Protein AF-0000000079363556 (afdb_homodimer)

pLDDT: mean 86.24, std 18.08, range [19.36, 98.56]

Solvent-accessible surface area (backbone atoms only — not comparable to full-atom values): 17383 Å² total; per-residue (Å²): 112,91,58,45,39,82,74,45,77,44,76,55,95,69,82,69,97,61,91,86,65,63,92,80,56,50,70,47,77,39,45,71,83,55,54,63,66,60,53,46,55,52,52,51,59,50,56,68,35,85,87,42,49,52,42,34,39,34,15,42,44,80,6,30,40,55,38,52,49,52,50,50,54,49,42,70,76,43,52,65,37,21,36,35,39,35,32,36,66,42,51,32,35,35,34,26,34,40,70,57,62,85,73,72,57,70,71,42,77,46,79,42,74,36,42,28,35,39,36,40,36,22,64,54,88,67,63,77,80,43,54,17,33,32,60,51,78,55,76,43,60,26,48,71,65,86,76,84,80,84,75,76,88,119,112,92,60,44,39,84,73,45,78,44,77,55,94,67,83,70,97,62,91,86,66,64,92,79,56,49,70,46,76,40,45,70,85,56,54,63,68,61,53,47,55,53,52,51,60,48,57,68,37,85,86,43,50,50,41,34,40,33,16,41,42,80,6,32,38,55,38,51,49,52,50,51,54,48,40,70,74,43,50,64,35,21,35,35,38,34,30,36,66,40,51,32,35,36,34,26,33,41,69,57,62,84,71,69,57,68,70,42,78,46,80,42,75,36,43,27,35,38,37,40,35,21,64,53,88,68,65,78,82,42,50,18,28,27,60,49,79,55,78,41,58,28,47,65,66,80,82,85,78,84,72,76,86,120

Secondary structure (DSSP, 8-state):
-TTEEEEEEEEPP---S-SS--TT-EEEEE-TT--HHHHHHHHHHHHTSTT--EEEEEEETTHHHHHHHHHHHHHHHSTT-EEEEEEEEEEEEEEEEESSGGG-PPPEEEEEEEEEEEEEEESS---TTSTTEE-TT--SSS------------/-TTEEEEEEEEPP---S-SS--TT-EEEEE-TT--HHHHHHHHHHHHTSTT--EEEEEEETTHHHHHHHHHHHHHHHSTT-EEEEEEEEEEEEEEEEESSGGG-PPPEEEEEEEEEEEEEEESS---TTSTTEE-TT--SSS------------

Foldseek 3Di:
DVFKDWDDKAFDDDDDPDDDDDPPAAEQEFDPPDDLVVSLVVVLVQCVDPVHFKHKYKYWDPRAVVSLVSVLVSCVVPQQKKKAKDKDWTKMWIWMDGPDNVVVDDIDIDIDITIMMMMMIGNDDDDPPHQQIDGGPDSPSHDPPDDDDPDDPD/DVFKDWDDKAFDDDDDPDDDDDPPAAEQEFDPPDDLVVSLVVVLVQCVDPVHFKHKYKYWDVRAVVSLVSVLVSCVVPQQKKKAKDKDWTKMWIWMDGPDNVVPDDIDIDIDITIMMMMMIGNDDDDPPHQQIDGGRDSPSRDPDPDDDPDDPD

Radius of gyration: 21.64 Å; Cα contacts (8 Å, |Δi|>4): 582; chains: 2; bounding box: 72×58×55 Å

Sequence (308 aa):
MENYKKTKIVEKPCPLPFTDLPPDIIEMKVKDGSKIRNLMGYAIGKMELDSVRQILFTGSGKAVSKTITCVEIMKRRLKELHQITKVLFKQIEEIWEPIVPEAGLDALTVKRNIPAICILLSKDALDPQEPGYQAPGSFDLLGEGRSSSCSKRTMENYKKTKIVEKPCPLPFTDLPPDIIEMKVKDGSKIRNLMGYAIGKMELDSVRQILFTGSGKAVSKTITCVEIMKRRLKELHQITKVLFKQIEEIWEPIVPEAGLDALTVKRNIPAICILLSKDALDPQEPGYQAPGSFDLLGEGRSSSCSKRT

InterPro domains:
  IPR002775 DNA/RNA-binding protein Alba-like [PF01918] (27-87)
  IPR036882 Alba-like domain superfamily [G3DSA:3.30.110.20] (26-126)
  IPR036882 Alba-like domain superfamily [SSF82704] (27-124)
  IPR051958 Alba-like nucleic acid-binding [PTHR13516] (1-136)

Organism: Anser cygnoides (NCBI:txid8845)

Nearest PDB structures (foldseek):
  6cwx-assembly1_B  TM=8.948E-01  e=1.617E-14  Homo sapiens
  6lt7-assembly1_B  TM=8.537E-01  e=2.320E-13  Homo sapiens
  6lt7-assembly1_E  TM=8.700E-01  e=7.525E-13  Homo sapiens
  6ahu-assembly1_F  TM=7.970E-01  e=2.733E-11  Homo sapiens
  6lt7-assembly1_D  TM=7.213E-01  e=3.793E-07  Homo sapiens

Structure (mmCIF, N/CA/C/O backbone):
data_AF-0000000079363556-model_v1
#
loop_
_entity.id
_entity.type
_entity.pdbx_description
1 polymer 'Ribonuclease P/MRP subunit p25 like'
#
loop_
_atom_site.group_PDB
_atom_site.id
_atom_site.type_symbol
_atom_site.label_atom_id
_atom_site.label_alt_id
_atom_site.label_comp_id
_atom_site.label_asym_id
_atom_site.label_entity_id
_atom_site.label_seq_id
_atom_site.pdbx_PDB_ins_code
_atom_site.Cartn_x
_atom_site.Cartn_y
_atom_site.Cartn_z
_atom_site.occupancy
_atom_site.B_iso_or_equiv
_atom_site.auth_seq_id
_atom_site.auth_comp_id
_atom_site.auth_asym_id
_atom_site.auth_atom_id
_atom_site.pdbx_PDB_model_num
ATOM 1 N N . MET A 1 1 ? -13.172 -9.695 -24.891 1 62.22 1 MET A N 1
ATOM 2 C CA . MET A 1 1 ? -13.141 -8.289 -24.5 1 62.22 1 MET A CA 1
ATOM 3 C C . MET A 1 1 ? -13.078 -7.387 -25.734 1 62.22 1 MET A C 1
ATOM 5 O O . MET A 1 1 ? -13.398 -6.199 -25.641 1 62.22 1 MET A O 1
ATOM 9 N N . GLU A 1 2 ? -12.875 -8 -26.906 1 76.75 2 GLU A N 1
ATOM 10 C CA . GLU A 1 2 ? -12.711 -7.195 -28.109 1 76.75 2 GLU A CA 1
ATOM 11 C C . GLU A 1 2 ? -14.039 -6.602 -28.562 1 76.75 2 GLU A C 1
ATOM 13 O O . GLU A 1 2 ? -14.07 -5.543 -29.188 1 76.75 2 GLU A O 1
ATOM 18 N N . ASN A 1 3 ? -15.133 -7.086 -28.047 1 86.56 3 ASN A N 1
ATOM 19 C CA . ASN A 1 3 ? -16.438 -6.598 -28.516 1 86.56 3 ASN A CA 1
ATOM 20 C C . ASN A 1 3 ? -17.141 -5.773 -27.438 1 86.56 3 ASN A C 1
ATOM 22 O O . ASN A 1 3 ? -18.297 -5.414 -27.594 1 86.56 3 ASN A O 1
ATOM 26 N N . TYR A 1 4 ? -16.469 -5.539 -26.391 1 91.44 4 TYR A N 1
ATOM 27 C CA . TYR A 1 4 ? -17.078 -4.797 -25.281 1 91.44 4 TYR A CA 1
ATOM 28 C C . TYR A 1 4 ? -16.234 -3.582 -24.922 1 91.44 4 TYR A C 1
ATOM 30 O O . TYR A 1 4 ? -15.023 -3.555 -25.188 1 91.44 4 TYR A O 1
ATOM 38 N N . LYS A 1 5 ? -16.984 -2.545 -24.422 1 92.19 5 LYS A N 1
ATOM 39 C CA . LYS A 1 5 ? -16.312 -1.371 -23.875 1 92.19 5 LYS A CA 1
ATOM 40 C C . LYS A 1 5 ? -16.75 -1.103 -22.438 1 92.19 5 LYS A C 1
ATOM 42 O O . LYS A 1 5 ? -17.922 -1.223 -22.109 1 92.19 5 LYS A O 1
ATOM 47 N N . LYS A 1 6 ? -15.703 -0.754 -21.578 1 91.19 6 LYS A N 1
ATOM 48 C CA . LYS A 1 6 ? -15.984 -0.445 -20.172 1 91.19 6 LYS A CA 1
ATOM 49 C C . LYS A 1 6 ? -16.75 0.868 -20.047 1 91.19 6 LYS A C 1
ATOM 51 O O . LYS A 1 6 ? -16.344 1.886 -20.609 1 91.19 6 LYS A O 1
ATOM 56 N N . THR A 1 7 ? -17.859 0.918 -19.344 1 90.12 7 THR A N 1
ATOM 57 C CA . THR A 1 7 ? -18.703 2.109 -19.297 1 90.12 7 THR A CA 1
ATOM 58 C C . THR A 1 7 ? -18.734 2.689 -17.875 1 90.12 7 THR A C 1
ATOM 60 O O . THR A 1 7 ? -18.812 3.908 -17.703 1 90.12 7 THR A O 1
ATOM 63 N N . LYS A 1 8 ? -18.766 1.865 -16.969 1 92.19 8 LYS A N 1
ATOM 64 C CA . LYS A 1 8 ? -18.969 2.367 -15.617 1 92.19 8 LYS A CA 1
ATOM 65 C C . LYS A 1 8 ? -18.281 1.473 -14.594 1 92.19 8 LYS A C 1
ATOM 67 O O . LYS A 1 8 ? -18.141 0.266 -14.805 1 92.19 8 LYS A O 1
ATOM 72 N N . ILE A 1 9 ? -17.797 2.152 -13.523 1 90.62 9 ILE A N 1
ATOM 73 C CA . ILE A 1 9 ? -17.266 1.424 -12.375 1 90.62 9 ILE A CA 1
ATOM 74 C C . ILE A 1 9 ? -18.109 1.729 -11.141 1 90.62 9 ILE A C 1
ATOM 76 O O . ILE A 1 9 ? -18.375 2.893 -10.836 1 90.62 9 ILE A O 1
ATOM 80 N N . VAL A 1 10 ? -18.578 0.739 -10.547 1 90.88 10 VAL A N 1
ATOM 81 C CA . VAL A 1 10 ? -19.375 0.895 -9.336 1 90.88 10 VAL A CA 1
ATOM 82 C C . VAL A 1 10 ? -18.656 0.24 -8.156 1 90.88 10 VAL A C 1
ATOM 84 O O . VAL A 1 10 ? -18.297 -0.938 -8.219 1 90.88 10 VAL A O 1
ATOM 87 N N . GLU A 1 11 ? -18.469 1.12 -7.152 1 89.06 11 GLU A N 1
ATOM 88 C CA . GLU A 1 11 ? -17.859 0.565 -5.941 1 89.06 11 GLU A CA 1
ATOM 89 C C . GLU A 1 11 ? -18.922 -0.005 -5.008 1 89.06 11 GLU A C 1
ATOM 91 O O . GLU A 1 11 ? -19.969 0.615 -4.797 1 89.06 11 GLU A O 1
ATOM 96 N N . LYS A 1 12 ? -18.625 -1.199 -4.492 1 88 12 LYS A N 1
ATOM 97 C CA . LYS A 1 12 ? -19.531 -1.799 -3.514 1 88 12 LYS A CA 1
ATOM 98 C C . LYS A 1 12 ? -19.203 -1.33 -2.1 1 88 12 LYS A C 1
ATOM 100 O O . LYS A 1 12 ? -18.047 -0.996 -1.805 1 88 12 LYS A O 1
ATOM 105 N N . PRO A 1 13 ? -20.344 -1.185 -1.35 1 84.12 13 PRO A N 1
ATOM 106 C CA . PRO A 1 13 ? -20.078 -0.817 0.043 1 84.12 13 PRO A CA 1
ATOM 107 C C . PRO A 1 13 ? -19.109 -1.775 0.731 1 84.12 13 PRO A C 1
ATOM 109 O O . PRO A 1 13 ? -19.188 -2.988 0.525 1 84.12 13 PRO A O 1
ATOM 112 N N . CYS A 1 14 ? -18.094 -1.23 1.347 1 81.94 14 CYS A N 1
ATOM 113 C CA . CYS A 1 14 ? -17.109 -2.01 2.088 1 81.94 14 CYS A CA 1
ATOM 114 C C . CYS A 1 14 ? -16.969 -1.504 3.52 1 81.94 14 CYS A C 1
ATOM 116 O O . CYS A 1 14 ? -16.656 -0.333 3.74 1 81.94 14 CYS A O 1
ATOM 118 N N . PRO A 1 15 ? -17.328 -2.385 4.383 1 84.06 15 PRO A N 1
ATOM 119 C CA . PRO A 1 15 ? -17.156 -1.96 5.773 1 84.06 15 PRO A CA 1
ATOM 120 C C . PRO A 1 15 ? -15.719 -1.602 6.117 1 84.06 15 PRO A C 1
ATOM 122 O O . PRO A 1 15 ? -14.781 -2.189 5.562 1 84.06 15 PRO A O 1
ATOM 125 N N . LEU A 1 16 ? -15.586 -0.594 6.969 1 88.44 16 LEU A N 1
ATOM 126 C CA . LEU A 1 16 ? -14.25 -0.242 7.453 1 88.44 16 LEU A CA 1
ATOM 127 C C . LEU A 1 16 ? -13.688 -1.346 8.336 1 88.44 16 LEU A C 1
ATOM 129 O O . LEU A 1 16 ? -14.43 -1.992 9.086 1 88.44 16 LEU A O 1
ATOM 133 N N . PRO A 1 17 ? -12.438 -1.532 8.203 1 88.56 17 PRO A N 1
ATOM 134 C CA . PRO A 1 17 ? -11.797 -2.621 8.945 1 88.56 17 PRO A CA 1
ATOM 135 C C . PRO A 1 17 ? -11.523 -2.258 10.406 1 88.56 17 PRO A C 1
ATOM 137 O O . PRO A 1 17 ? -10.531 -2.719 10.984 1 88.56 17 PRO A O 1
ATOM 140 N N . PHE A 1 18 ? -12.336 -1.358 10.906 1 90.75 18 PHE A N 1
ATOM 141 C CA . PHE A 1 18 ? -12.211 -0.946 12.297 1 90.75 18 PHE A CA 1
ATOM 142 C C . PHE A 1 18 ? -13.555 -1.023 13.008 1 90.75 18 PHE A C 1
ATOM 144 O O . PHE A 1 18 ? -14.586 -0.661 12.438 1 90.75 18 PHE A O 1
ATOM 151 N N . THR A 1 19 ? -13.664 -1.598 14.195 1 84.06 19 THR A N 1
ATOM 152 C CA . THR A 1 19 ? -14.938 -1.819 14.875 1 84.06 19 THR A CA 1
ATOM 153 C C . THR A 1 19 ? -15.258 -0.666 15.82 1 84.06 19 THR A C 1
ATOM 155 O O . THR A 1 19 ? -16.422 -0.403 16.125 1 84.06 19 THR A O 1
ATOM 158 N N . ASP A 1 20 ? -14.367 0.156 16.344 1 86 20 ASP A N 1
ATOM 159 C CA . ASP A 1 20 ? -14.625 1.127 17.406 1 86 20 ASP A CA 1
ATOM 160 C C . ASP A 1 20 ? -14.242 2.537 16.969 1 86 20 ASP A C 1
ATOM 162 O O . ASP A 1 20 ? -13.586 3.273 17.703 1 86 20 ASP A O 1
ATOM 166 N N . LEU A 1 21 ? -14.859 2.811 15.773 1 93 21 LEU A N 1
ATOM 167 C CA . LEU A 1 21 ? -14.562 4.16 15.312 1 93 21 LEU A CA 1
ATOM 168 C C . LEU A 1 21 ? -15.648 5.137 15.758 1 93 21 LEU A C 1
ATOM 170 O O . LEU A 1 21 ? -16.844 4.805 15.734 1 93 21 LEU A O 1
ATOM 174 N N . PRO A 1 22 ? -15.227 6.293 16.141 1 93.12 22 PRO A N 1
ATOM 175 C CA . PRO A 1 22 ? -16.25 7.301 16.438 1 93.12 22 PRO A CA 1
ATOM 176 C C . PRO A 1 22 ? -17.156 7.578 15.25 1 93.12 22 PRO A C 1
ATOM 178 O O . PRO A 1 22 ? -16.703 7.59 14.102 1 93.12 22 PRO A O 1
ATOM 181 N N . PRO A 1 23 ? -18.422 7.773 15.508 1 91.56 23 PRO A N 1
ATOM 182 C CA . PRO A 1 23 ? -19.359 7.996 14.422 1 91.56 23 PRO A CA 1
ATOM 183 C C . PRO A 1 23 ? -19.047 9.25 13.609 1 91.56 23 PRO A C 1
ATOM 185 O O . PRO A 1 23 ? -19.375 9.32 12.422 1 91.56 23 PRO A O 1
ATOM 188 N N . ASP A 1 24 ? -18.422 10.219 14.227 1 94.25 24 ASP A N 1
ATOM 189 C CA . ASP A 1 24 ? -18.125 11.484 13.555 1 94.25 24 ASP A CA 1
ATOM 190 C C . ASP A 1 24 ? -16.656 11.57 13.148 1 94.25 24 ASP A C 1
ATOM 192 O O . ASP A 1 24 ? -16.125 12.672 13 1 94.25 24 ASP A O 1
ATOM 196 N N . ILE A 1 25 ? -16.125 10.492 12.961 1 96.88 25 ILE A N 1
ATOM 197 C CA . ILE A 1 25 ? -14.711 10.508 12.617 1 96.88 25 ILE A CA 1
ATOM 198 C C . ILE A 1 25 ? -14.516 11.203 11.273 1 96.88 25 ILE A C 1
ATOM 200 O O . ILE A 1 25 ? -15.344 11.055 10.367 1 96.88 25 ILE A O 1
ATOM 204 N N . ILE A 1 26 ? -13.453 11.945 11.242 1 97.88 26 ILE A N 1
ATOM 205 C CA . ILE A 1 26 ? -13.094 12.562 9.977 1 97.88 26 ILE A CA 1
ATOM 206 C C . ILE A 1 26 ? -12.406 11.539 9.078 1 97.88 26 ILE A C 1
ATOM 208 O O . ILE A 1 26 ? -11.344 11.008 9.43 1 97.88 26 ILE A O 1
ATOM 212 N N . GLU A 1 27 ? -12.984 11.273 8 1 97.44 27 GLU A N 1
ATOM 213 C CA . GLU A 1 27 ? -12.414 10.352 7.023 1 97.44 27 GLU A CA 1
ATOM 214 C C . GLU A 1 27 ? -11.859 11.102 5.812 1 97.44 27 GLU A C 1
ATOM 216 O O . GLU A 1 27 ? -12.602 11.773 5.102 1 97.44 27 GLU A O 1
ATOM 221 N N . MET A 1 28 ? -10.57 10.906 5.625 1 98.25 28 MET A N 1
ATOM 222 C CA . MET A 1 28 ? -9.898 11.445 4.441 1 98.25 28 MET A CA 1
ATOM 223 C C . MET A 1 28 ? -9.844 10.406 3.33 1 98.25 28 MET A C 1
ATOM 225 O O . MET A 1 28 ? -9 9.516 3.35 1 98.25 28 MET A O 1
ATOM 229 N N . LYS A 1 29 ? -10.719 10.539 2.42 1 97.12 29 LYS A N 1
ATOM 230 C CA . LYS A 1 29 ? -10.727 9.633 1.272 1 97.12 29 LYS A CA 1
ATOM 231 C C . LYS A 1 29 ? -9.766 10.117 0.187 1 97.12 29 LYS A C 1
ATOM 233 O O . LYS A 1 29 ? -10.023 11.125 -0.469 1 97.12 29 LYS A O 1
ATOM 238 N N . VAL A 1 30 ? -8.758 9.336 -0.027 1 98.06 30 VAL A N 1
ATOM 239 C CA . VAL A 1 30 ? -7.734 9.695 -1 1 98.06 30 VAL A CA 1
ATOM 240 C C . VAL A 1 30 ? -8.055 9.062 -2.35 1 98.06 30 VAL A C 1
ATOM 242 O O . VAL A 1 30 ? -8.336 7.863 -2.426 1 98.06 30 VAL A O 1
ATOM 245 N N . LYS A 1 31 ? -8.031 9.836 -3.334 1 95.88 31 LYS A N 1
ATOM 246 C CA . LYS A 1 31 ? -8.25 9.367 -4.699 1 95.88 31 LYS A CA 1
ATOM 247 C C . LYS A 1 31 ? -7.023 9.602 -5.57 1 95.88 31 LYS A C 1
ATOM 249 O O . LYS A 1 31 ? -6.145 10.391 -5.211 1 95.88 31 LYS A O 1
ATOM 254 N N . ASP A 1 32 ? -7.02 8.93 -6.703 1 92 32 ASP A N 1
ATOM 255 C CA . ASP A 1 32 ? -5.898 9.07 -7.625 1 92 32 ASP A CA 1
ATOM 256 C C . ASP A 1 32 ? -5.727 10.523 -8.062 1 92 32 ASP A C 1
ATOM 258 O O . ASP A 1 32 ? -4.602 11.016 -8.156 1 92 32 ASP A O 1
ATOM 262 N N . GLY A 1 33 ? -6.828 11.156 -8.25 1 93.94 33 GLY A N 1
ATOM 263 C CA . GLY A 1 33 ? -6.781 12.531 -8.711 1 93.94 33 GLY A CA 1
ATOM 264 C C . GLY A 1 33 ? -6.672 13.531 -7.574 1 93.94 33 GLY A C 1
ATOM 265 O O . GLY A 1 33 ? -6.551 14.734 -7.812 1 93.94 33 GLY A O 1
ATOM 266 N N . SER A 1 34 ? -6.605 13.125 -6.355 1 96.06 34 SER A N 1
ATOM 267 C CA . SER A 1 34 ? -6.543 14.023 -5.211 1 96.06 34 SER A CA 1
ATOM 268 C C . SER A 1 34 ? -5.219 14.781 -5.168 1 96.06 34 SER A C 1
ATOM 270 O O . SER A 1 34 ? -4.172 14.219 -5.5 1 96.06 34 SER A O 1
ATOM 272 N N . LYS A 1 35 ? -5.332 15.977 -4.781 1 96 35 LYS A N 1
ATOM 273 C CA . LYS A 1 35 ? -4.125 16.75 -4.535 1 96 35 LYS A CA 1
ATOM 274 C C . LYS A 1 35 ? -3.703 16.672 -3.072 1 96 35 LYS A C 1
ATOM 276 O O . LYS A 1 35 ? -4.453 17.078 -2.182 1 96 35 LYS A O 1
ATOM 281 N N . ILE A 1 36 ? -2.531 16.25 -2.852 1 96.88 36 ILE A N 1
ATOM 282 C CA . ILE A 1 36 ? -2.037 16.031 -1.497 1 96.88 36 ILE A CA 1
ATOM 283 C C . ILE A 1 36 ? -2.066 17.344 -0.716 1 96.88 36 ILE A C 1
ATOM 285 O O . ILE A 1 36 ? -2.451 17.359 0.455 1 96.88 36 ILE A O 1
ATOM 289 N N . ARG A 1 37 ? -1.724 18.359 -1.315 1 96.75 37 ARG A N 1
ATOM 290 C CA . ARG A 1 37 ? -1.699 19.656 -0.664 1 96.75 37 ARG A CA 1
ATOM 291 C C . ARG A 1 37 ? -3.072 20.016 -0.104 1 96.75 37 ARG A C 1
ATOM 293 O O . ARG A 1 37 ? -3.182 20.484 1.03 1 96.75 37 ARG A O 1
ATOM 300 N N . ASN A 1 38 ? -4.039 19.781 -0.912 1 97.31 38 ASN A N 1
ATOM 301 C CA . ASN A 1 38 ? -5.398 20.094 -0.483 1 97.31 38 ASN A CA 1
ATOM 302 C C . ASN A 1 38 ? -5.844 19.188 0.661 1 97.31 38 ASN A C 1
ATOM 304 O O . ASN A 1 38 ? -6.402 19.656 1.651 1 97.31 38 ASN A O 1
ATOM 308 N N . LEU A 1 39 ? -5.582 17.922 0.474 1 98.12 39 LEU A N 1
ATOM 309 C CA . LEU A 1 39 ? -5.938 16.953 1.506 1 98.12 39 LEU A CA 1
ATOM 310 C C . LEU A 1 39 ? -5.281 17.312 2.836 1 98.12 39 LEU A C 1
ATOM 312 O O . LEU A 1 39 ? -5.949 17.359 3.869 1 98.12 39 LEU A O 1
ATOM 316 N N . MET A 1 40 ? -4.027 17.609 2.76 1 98 40 MET A N 1
ATOM 317 C CA . MET A 1 40 ? -3.256 17.75 3.99 1 98 40 MET A CA 1
ATOM 318 C C . MET A 1 40 ? -3.537 19.094 4.648 1 98 40 MET A C 1
ATOM 320 O O . MET A 1 40 ? -3.525 19.203 5.875 1 98 40 MET A O 1
ATOM 324 N N . GLY A 1 41 ? -3.832 20.109 3.807 1 97.38 41 GLY A N 1
ATOM 325 C CA . GLY A 1 41 ? -4.27 21.375 4.391 1 97.38 41 GLY A CA 1
ATOM 326 C C . GLY A 1 41 ? -5.496 21.234 5.27 1 97.38 41 GLY A C 1
ATOM 327 O O . GLY A 1 41 ? -5.516 21.734 6.398 1 97.38 41 GLY A O 1
ATOM 328 N N . TYR A 1 42 ? -6.414 20.516 4.793 1 98.06 42 TYR A N 1
ATOM 329 C CA . TYR A 1 42 ? -7.641 20.266 5.543 1 98.06 42 TYR A CA 1
ATOM 330 C C . TYR A 1 42 ? -7.375 19.359 6.738 1 98.06 42 TYR A C 1
ATOM 332 O O . TYR A 1 42 ? -7.758 19.688 7.867 1 98.06 42 TYR A O 1
ATOM 340 N N . ALA A 1 43 ? -6.746 18.266 6.559 1 98.56 43 ALA A N 1
ATOM 341 C CA . ALA A 1 43 ? -6.547 17.234 7.57 1 98.56 43 ALA A CA 1
ATOM 342 C C . ALA A 1 43 ? -5.715 17.766 8.734 1 98.56 43 ALA A C 1
ATOM 344 O O . ALA A 1 43 ? -6.039 17.516 9.898 1 98.56 43 ALA A O 1
ATOM 345 N N . ILE A 1 44 ? -4.676 18.5 8.445 1 97.81 44 ILE A N 1
ATOM 346 C CA . ILE A 1 44 ? -3.807 19.047 9.484 1 97.81 44 ILE A CA 1
ATOM 347 C C . ILE A 1 44 ? -4.57 20.062 10.312 1 97.81 44 ILE A C 1
ATOM 349 O O . ILE A 1 44 ? -4.488 20.078 11.539 1 97.81 44 ILE A O 1
ATOM 353 N N . GLY A 1 45 ? -5.309 20.922 9.602 1 97.62 45 GLY A N 1
ATOM 354 C CA . GLY A 1 45 ? -6.141 21.891 10.305 1 97.62 45 GLY A CA 1
ATOM 355 C C . GLY A 1 45 ? -7.109 21.25 11.281 1 97.62 45 GLY A C 1
ATOM 356 O O . GLY A 1 45 ? -7.281 21.734 12.398 1 97.62 45 GLY A O 1
ATOM 357 N N . LYS A 1 46 ? -7.68 20.219 10.875 1 98.06 46 LYS A N 1
ATOM 358 C CA . LYS A 1 46 ? -8.617 19.5 11.727 1 98.06 46 LYS A CA 1
ATOM 359 C C . LYS A 1 46 ? -7.902 18.844 12.906 1 98.06 46 LYS A C 1
ATOM 361 O O . LYS A 1 46 ? -8.336 18.984 14.055 1 98.06 46 LYS A O 1
ATOM 366 N N . MET A 1 47 ? -6.789 18.172 12.695 1 97.5 47 MET A N 1
ATOM 367 C CA . MET A 1 47 ? -6.086 17.406 13.719 1 97.5 47 MET A CA 1
ATOM 368 C C . MET A 1 47 ? -5.453 18.328 14.758 1 97.5 47 MET A C 1
ATOM 370 O O . MET A 1 47 ? -5.141 17.906 15.867 1 97.5 47 MET A O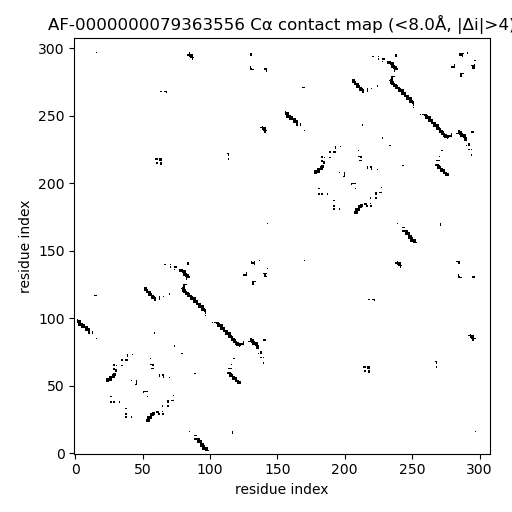 1
ATOM 374 N N . GLU A 1 48 ? -5.281 19.547 14.383 1 95.94 48 GLU A N 1
ATOM 375 C CA . GLU A 1 48 ? -4.719 20.5 15.32 1 95.94 48 GLU A CA 1
ATOM 376 C C . GLU A 1 48 ? -5.742 20.906 16.391 1 95.94 48 GLU A C 1
ATOM 378 O O . GLU A 1 48 ? -5.379 21.406 17.453 1 95.94 48 GLU A O 1
ATOM 383 N N . LEU A 1 49 ? -6.953 20.703 16.094 1 96.38 49 LEU A N 1
ATOM 384 C CA . LEU A 1 49 ? -7.996 20.953 17.078 1 96.38 49 LEU A CA 1
ATOM 385 C C . LEU A 1 49 ? -7.973 19.906 18.188 1 96.38 49 LEU A C 1
ATOM 387 O O . LEU A 1 49 ? -7.824 18.719 17.922 1 96.38 49 LEU A O 1
ATOM 391 N N . ASP A 1 50 ? -8.203 20.359 19.406 1 95.75 50 ASP A N 1
ATOM 392 C CA . ASP A 1 50 ? -8.156 19.453 20.547 1 95.75 50 ASP A CA 1
ATOM 393 C C . ASP A 1 50 ? -9.312 18.469 20.516 1 95.75 50 ASP A C 1
ATOM 395 O O . ASP A 1 50 ? -9.18 17.328 21 1 95.75 50 ASP A O 1
ATOM 399 N N . SER A 1 51 ? -10.328 18.859 19.938 1 96.44 51 SER A N 1
ATOM 400 C CA . SER A 1 51 ? -11.539 18.047 19.938 1 96.44 51 SER A CA 1
ATOM 401 C C . SER A 1 51 ? -11.406 16.875 18.969 1 96.44 51 SER A C 1
ATOM 403 O O . SER A 1 51 ? -12.125 15.875 19.094 1 96.44 51 SER A O 1
ATOM 405 N N . VAL A 1 52 ? -10.531 16.984 18.031 1 97.75 52 VAL A N 1
ATOM 406 C CA . VAL A 1 52 ? -10.32 15.922 17.062 1 97.75 52 VAL A CA 1
ATOM 407 C C . VAL A 1 52 ? -9.211 14.992 17.547 1 97.75 52 VAL A C 1
ATOM 409 O O . VAL A 1 52 ? -8.039 15.375 17.562 1 97.75 52 VAL A O 1
ATOM 412 N N . ARG A 1 53 ? -9.594 13.797 17.859 1 97.5 53 ARG A N 1
ATOM 413 C CA . ARG A 1 53 ? -8.648 12.883 18.5 1 97.5 53 ARG A CA 1
ATOM 414 C C . ARG A 1 53 ? -8.156 11.836 17.516 1 97.5 53 ARG A C 1
ATOM 416 O O . ARG A 1 53 ? -7.094 11.242 17.719 1 97.5 53 ARG A O 1
ATOM 423 N N . GLN A 1 54 ? -8.945 11.602 16.453 1 98.25 54 GLN A N 1
ATOM 424 C CA . GLN A 1 54 ? -8.609 10.586 15.469 1 98.25 54 GLN A CA 1
ATOM 425 C C . GLN A 1 54 ? -8.961 11.055 14.055 1 98.25 54 GLN A C 1
ATOM 427 O O . GLN A 1 54 ? -9.883 11.852 13.867 1 98.25 54 GLN A O 1
ATOM 432 N N . ILE A 1 55 ? -8.211 10.578 13.133 1 98.5 55 ILE A N 1
ATOM 433 C CA . ILE A 1 55 ? -8.477 10.805 11.711 1 98.5 55 ILE A CA 1
ATOM 434 C C . ILE A 1 55 ? -8.188 9.523 10.93 1 98.5 55 ILE A C 1
ATOM 436 O O . ILE A 1 55 ? -7.246 8.797 11.242 1 98.5 55 ILE A O 1
ATOM 440 N N . LEU A 1 56 ? -9.047 9.25 9.953 1 98.38 56 LEU A N 1
ATOM 441 C CA . LEU A 1 56 ? -8.938 8.055 9.125 1 98.38 56 LEU A CA 1
ATOM 442 C C . LEU A 1 56 ? -8.578 8.406 7.688 1 98.38 56 LEU A C 1
ATOM 444 O O . LEU A 1 56 ? -9.25 9.242 7.066 1 98.38 56 LEU A O 1
ATOM 448 N N . PHE A 1 57 ? -7.508 7.77 7.23 1 97.81 57 PHE A N 1
ATOM 449 C CA . PHE A 1 57 ? -7.156 7.883 5.82 1 97.81 57 PHE A CA 1
ATOM 450 C C . PHE A 1 57 ? -7.504 6.605 5.07 1 97.81 57 PHE A C 1
ATOM 452 O O . PHE A 1 57 ? -7.137 5.508 5.496 1 97.81 57 PHE A O 1
ATOM 459 N N . THR A 1 58 ? -8.188 6.719 3.975 1 97.19 58 THR A N 1
ATOM 460 C CA . THR A 1 58 ? -8.539 5.559 3.158 1 97.19 58 THR A CA 1
ATOM 461 C C . THR A 1 58 ? -8.219 5.816 1.688 1 97.19 58 THR A C 1
ATOM 463 O O . THR A 1 58 ? -8.398 6.93 1.194 1 97.19 58 THR A O 1
ATOM 466 N N . GLY A 1 59 ? -7.668 4.844 1.042 1 96.62 59 GLY A N 1
ATOM 467 C CA . GLY A 1 59 ? -7.387 4.879 -0.385 1 96.62 59 GLY A CA 1
ATOM 468 C C . GLY A 1 59 ? -7.379 3.504 -1.024 1 96.62 59 GLY A C 1
ATOM 469 O O . GLY A 1 59 ? -7.152 2.498 -0.346 1 96.62 59 GLY A O 1
ATOM 470 N N . SER A 1 60 ? -7.582 3.465 -2.346 1 95.12 60 SER A N 1
ATOM 471 C CA . SER A 1 60 ? -7.605 2.195 -3.062 1 95.12 60 SER A CA 1
ATOM 472 C C . SER A 1 60 ? -6.93 2.318 -4.426 1 95.12 60 SER A C 1
ATOM 474 O O . SER A 1 60 ? -6.777 3.424 -4.949 1 95.12 60 SER A O 1
ATOM 476 N N . GLY A 1 61 ? -6.539 1.12 -4.922 1 92.75 61 GLY A N 1
ATOM 477 C CA . GLY A 1 61 ? -5.887 1.101 -6.223 1 92.75 61 GLY A CA 1
ATOM 478 C C . GLY A 1 61 ? -4.656 1.984 -6.289 1 92.75 61 GLY A C 1
ATOM 479 O O . GLY A 1 61 ? -3.744 1.849 -5.469 1 92.75 61 GLY A O 1
ATOM 480 N N . LYS A 1 62 ? -4.754 2.939 -7.219 1 91.75 62 LYS A N 1
ATOM 481 C CA . LYS A 1 62 ? -3.615 3.822 -7.453 1 91.75 62 LYS A CA 1
ATOM 482 C C . LYS A 1 62 ? -3.457 4.824 -6.312 1 91.75 62 LYS A C 1
ATOM 484 O O . LYS A 1 62 ? -2.396 5.438 -6.164 1 91.75 62 LYS A O 1
ATOM 489 N N . ALA A 1 63 ? -4.422 4.922 -5.496 1 96.44 63 ALA A N 1
ATOM 490 C CA . ALA A 1 63 ? -4.391 5.918 -4.426 1 96.44 63 ALA A CA 1
ATOM 491 C C . ALA A 1 63 ? -3.711 5.359 -3.18 1 96.44 63 ALA A C 1
ATOM 493 O O . ALA A 1 63 ? -3.449 6.098 -2.227 1 96.44 63 ALA A O 1
ATOM 494 N N . VAL A 1 64 ? -3.383 4.137 -3.172 1 95.56 64 VAL A N 1
ATOM 495 C CA . VAL A 1 64 ? -2.791 3.502 -1.997 1 95.56 64 VAL A CA 1
ATOM 496 C C . VAL A 1 64 ? -1.485 4.207 -1.633 1 95.56 64 VAL A C 1
ATOM 498 O O . VAL A 1 64 ? -1.294 4.621 -0.487 1 95.56 64 VAL A O 1
ATOM 501 N N . SER A 1 65 ? -0.622 4.363 -2.525 1 95.31 65 SER A N 1
ATOM 502 C CA . SER A 1 65 ? 0.669 5 -2.289 1 95.31 65 SER A CA 1
ATOM 503 C C . SER A 1 65 ? 0.497 6.434 -1.802 1 95.31 65 SER A C 1
ATOM 505 O O . SER A 1 65 ? 1.188 6.871 -0.877 1 95.31 65 SER A O 1
ATOM 507 N N . LYS A 1 66 ? -0.397 7.133 -2.422 1 95.75 66 LYS A N 1
ATOM 508 C CA . LYS A 1 66 ? -0.677 8.508 -2.02 1 95.75 66 LYS A CA 1
ATOM 509 C C . LYS A 1 66 ? -1.202 8.562 -0.587 1 95.75 66 LYS A C 1
ATOM 511 O O . LYS A 1 66 ? -0.874 9.484 0.164 1 95.75 66 LYS A O 1
ATOM 516 N N . THR A 1 67 ? -2.041 7.621 -0.247 1 96.88 67 THR A N 1
ATOM 517 C CA . THR A 1 67 ? -2.568 7.535 1.11 1 96.88 67 THR A CA 1
ATOM 518 C C . THR A 1 67 ? -1.438 7.383 2.121 1 96.88 67 THR A C 1
ATOM 520 O O . THR A 1 67 ? -1.412 8.07 3.143 1 96.88 67 THR A O 1
ATOM 523 N N . ILE A 1 68 ? -0.512 6.543 1.738 1 95.12 68 ILE A N 1
ATOM 524 C CA . ILE A 1 68 ? 0.639 6.305 2.602 1 95.12 68 ILE A CA 1
ATOM 525 C C . ILE A 1 68 ? 1.438 7.594 2.764 1 95.12 68 ILE A C 1
ATOM 527 O O . ILE A 1 68 ? 1.85 7.941 3.873 1 95.12 68 ILE A O 1
ATOM 531 N N . THR A 1 69 ? 1.613 8.328 1.764 1 94.06 69 THR A N 1
ATOM 532 C CA . THR A 1 69 ? 2.352 9.586 1.77 1 94.06 69 THR A CA 1
ATOM 533 C C . THR A 1 69 ? 1.662 10.609 2.664 1 94.06 69 THR A C 1
ATOM 535 O O . THR A 1 69 ? 2.32 11.305 3.443 1 94.06 69 THR A O 1
ATOM 538 N N . CYS A 1 70 ? 0.367 10.727 2.562 1 96.06 70 CYS A N 1
ATOM 539 C CA . CYS A 1 70 ? -0.386 11.648 3.404 1 96.06 70 CYS A CA 1
ATOM 540 C C . CYS A 1 70 ? -0.142 11.359 4.883 1 96.06 70 CYS A C 1
ATOM 542 O O . CYS A 1 70 ? 0.077 12.289 5.668 1 96.06 70 CYS A O 1
ATOM 544 N N . VAL A 1 71 ? -0.173 10.156 5.176 1 95.56 71 VAL A N 1
ATOM 545 C CA . VAL A 1 71 ? -0.034 9.734 6.566 1 95.56 71 VAL A CA 1
ATOM 546 C C . VAL A 1 71 ? 1.367 10.07 7.07 1 95.56 71 VAL A C 1
ATOM 548 O O . VAL A 1 71 ? 1.531 10.539 8.195 1 95.56 71 VAL A O 1
ATOM 551 N N . GLU A 1 72 ? 2.309 9.859 6.242 1 92.62 72 GLU A N 1
ATOM 552 C CA . GLU A 1 72 ? 3.68 10.219 6.59 1 92.62 72 GLU A CA 1
ATOM 553 C C . GLU A 1 72 ? 3.797 11.711 6.895 1 92.62 72 GLU A C 1
ATOM 555 O O . GLU A 1 72 ? 4.41 12.102 7.891 1 92.62 72 GLU A O 1
ATOM 560 N N . ILE A 1 73 ? 3.297 12.453 6.055 1 93.06 73 ILE A N 1
ATOM 561 C CA . ILE A 1 73 ? 3.324 13.898 6.23 1 93.06 73 ILE A CA 1
ATOM 562 C C . ILE A 1 73 ? 2.658 14.273 7.555 1 93.06 73 ILE A C 1
ATOM 564 O O . ILE A 1 73 ? 3.191 15.078 8.32 1 93.06 73 ILE A O 1
ATOM 568 N N . MET A 1 74 ? 1.49 13.711 7.836 1 95.69 74 MET A N 1
ATOM 569 C CA . MET A 1 74 ? 0.758 13.977 9.07 1 95.69 74 MET A CA 1
ATOM 570 C C . MET A 1 74 ? 1.608 13.641 10.289 1 95.69 74 MET A C 1
ATOM 572 O O . MET A 1 74 ? 1.709 14.438 11.219 1 95.69 74 MET A O 1
ATOM 576 N N . LYS A 1 75 ? 2.23 12.492 10.25 1 93.25 75 LYS A N 1
ATOM 577 C CA . LYS A 1 75 ? 3 12.016 11.391 1 93.25 75 LYS A CA 1
ATOM 578 C C . LYS A 1 75 ? 4.262 12.852 11.594 1 93.25 75 LYS A C 1
ATOM 580 O O . LYS A 1 75 ? 4.75 12.984 12.719 1 93.25 75 LYS A O 1
ATOM 585 N N . ARG A 1 76 ? 4.781 13.375 10.578 1 90.81 76 ARG A N 1
ATOM 586 C CA . ARG A 1 76 ? 5.941 14.25 10.711 1 90.81 76 ARG A CA 1
ATOM 587 C C . ARG A 1 76 ? 5.551 15.578 11.359 1 90.81 76 ARG A C 1
ATOM 589 O O . ARG A 1 76 ? 6.344 16.172 12.086 1 90.81 76 ARG A O 1
ATOM 596 N N . ARG A 1 77 ? 4.391 16.047 11.047 1 92.5 77 ARG A N 1
ATOM 597 C CA . ARG A 1 77 ? 3.889 17.297 11.602 1 92.5 77 ARG A CA 1
ATOM 598 C C . ARG A 1 77 ? 3.451 17.109 13.055 1 92.5 77 ARG A C 1
ATOM 600 O O . ARG A 1 77 ? 3.717 17.969 13.898 1 92.5 77 ARG A O 1
ATOM 607 N N . LEU A 1 78 ? 2.756 16.031 13.289 1 94 78 LEU A N 1
ATOM 608 C CA . LEU A 1 78 ? 2.285 15.68 14.625 1 94 78 LEU A CA 1
ATOM 609 C C . LEU A 1 78 ? 2.92 14.375 15.109 1 94 78 LEU A C 1
ATOM 611 O O . LEU A 1 78 ? 2.381 13.297 14.875 1 94 78 LEU A O 1
ATOM 615 N N . LYS A 1 79 ? 3.924 14.359 15.93 1 90.38 79 LYS A N 1
ATOM 616 C CA . LYS A 1 79 ? 4.824 13.242 16.219 1 90.38 79 LYS A CA 1
ATOM 617 C C . LYS A 1 79 ? 4.219 12.305 17.25 1 90.38 79 LYS A C 1
ATOM 619 O O . LYS A 1 79 ? 4.695 11.18 17.438 1 90.38 79 LYS A O 1
ATOM 624 N N . GLU A 1 80 ? 3.117 12.633 17.797 1 93.94 80 GLU A N 1
ATOM 625 C CA . GLU A 1 80 ? 2.572 11.859 18.906 1 93.94 80 GLU A CA 1
ATOM 626 C C . GLU A 1 80 ? 1.471 10.914 18.438 1 93.94 80 GLU A C 1
ATOM 628 O O . GLU A 1 80 ? 0.829 10.242 19.25 1 93.94 80 GLU A O 1
ATOM 633 N N . LEU A 1 81 ? 1.361 10.75 17.234 1 96 81 LEU A N 1
ATOM 634 C CA . LEU A 1 81 ? 0.207 10.023 16.719 1 96 81 LEU A CA 1
ATOM 635 C C . LEU A 1 81 ? 0.48 8.523 16.688 1 96 81 LEU A C 1
ATOM 637 O O . LEU A 1 81 ? 1.522 8.086 16.188 1 96 81 LEU A O 1
ATOM 641 N N . HIS A 1 82 ? -0.483 7.738 17.219 1 95.69 82 HIS A N 1
ATOM 642 C CA . HIS A 1 82 ? -0.549 6.293 17.031 1 95.69 82 HIS A CA 1
ATOM 643 C C . HIS A 1 82 ? -1.167 5.938 15.688 1 95.69 82 HIS A C 1
ATOM 645 O O . HIS A 1 82 ? -1.964 6.707 15.141 1 95.69 82 HIS A O 1
ATOM 651 N N . GLN A 1 83 ? -0.78 4.801 15.211 1 93.75 83 GLN A N 1
ATOM 652 C CA . GLN A 1 83 ? -1.262 4.418 13.891 1 93.75 83 GLN A CA 1
ATOM 653 C C . GLN A 1 83 ? -1.693 2.955 13.859 1 93.75 83 GLN A C 1
ATOM 655 O O . GLN A 1 83 ? -1.056 2.104 14.484 1 93.75 83 GLN A O 1
ATOM 660 N N . ILE A 1 84 ? -2.775 2.703 13.195 1 91.94 84 ILE A N 1
ATOM 661 C CA . ILE A 1 84 ? -3.105 1.347 12.773 1 91.94 84 ILE A CA 1
ATOM 662 C C . ILE A 1 84 ? -3.342 1.32 11.266 1 91.94 84 ILE A C 1
ATOM 664 O O . ILE A 1 84 ? -4.133 2.107 10.742 1 91.94 84 ILE A O 1
ATOM 668 N N . THR A 1 85 ? -2.643 0.462 10.617 1 91.25 85 THR A N 1
ATOM 669 C CA . THR A 1 85 ? -2.771 0.312 9.172 1 91.25 85 THR A CA 1
ATOM 670 C C . THR A 1 85 ? -3.449 -1.01 8.82 1 91.25 85 THR A C 1
ATOM 672 O O . THR A 1 85 ? -3.07 -2.062 9.344 1 91.25 85 THR A O 1
ATOM 675 N N . LYS A 1 86 ? -4.434 -0.884 8.008 1 89.06 86 LYS A N 1
ATOM 676 C CA . LYS A 1 86 ? -5.129 -2.055 7.477 1 89.06 86 LYS A CA 1
ATOM 677 C C . LYS A 1 86 ? -5.094 -2.07 5.953 1 89.06 86 LYS A C 1
ATOM 679 O O . LYS A 1 86 ? -5.34 -1.047 5.312 1 89.06 86 LYS A O 1
ATOM 684 N N . VAL A 1 87 ? -4.688 -3.209 5.453 1 89.31 87 VAL A N 1
ATOM 685 C CA . VAL A 1 87 ? -4.711 -3.416 4.008 1 89.31 87 VAL A CA 1
ATOM 686 C C . VAL A 1 87 ? -5.773 -4.453 3.654 1 89.31 87 VAL A C 1
ATOM 688 O O . VAL A 1 87 ? -5.855 -5.512 4.285 1 89.31 87 VAL A O 1
ATOM 691 N N . LEU A 1 88 ? -6.566 -4.141 2.713 1 87.75 88 LEU A N 1
ATOM 692 C CA . LEU A 1 88 ? -7.66 -5.023 2.32 1 87.75 88 LEU A CA 1
ATOM 693 C C . LEU A 1 88 ? -7.953 -4.895 0.829 1 87.75 88 LEU A C 1
ATOM 695 O O . LEU A 1 88 ? -7.207 -4.238 0.099 1 87.75 88 LEU A O 1
ATOM 699 N N . PHE A 1 89 ? -8.961 -5.68 0.376 1 89.31 89 PHE A N 1
ATOM 700 C CA . PHE A 1 89 ? -9.43 -5.602 -1.002 1 89.31 89 PHE A CA 1
ATOM 701 C C . PHE A 1 89 ? -10.859 -5.078 -1.057 1 89.31 89 PHE A C 1
ATOM 703 O O . PHE A 1 89 ? -11.695 -5.453 -0.232 1 89.31 89 PHE A O 1
ATOM 710 N N . LYS A 1 90 ? -10.969 -4.234 -1.902 1 90.81 90 LYS A N 1
ATOM 711 C CA . LYS A 1 90 ? -12.297 -3.684 -2.168 1 90.81 90 LYS A CA 1
ATOM 712 C C . LYS A 1 90 ? -12.867 -4.219 -3.479 1 90.81 90 LYS A C 1
ATOM 714 O O . LYS A 1 90 ? -12.148 -4.316 -4.477 1 90.81 90 LYS A O 1
ATOM 719 N N . GLN A 1 91 ? -14.102 -4.617 -3.35 1 90.88 91 GLN A N 1
ATOM 720 C CA . GLN A 1 91 ? -14.734 -5.141 -4.559 1 90.88 91 GLN A CA 1
ATOM 721 C C . GLN A 1 91 ? -15.328 -4.016 -5.402 1 90.88 91 GLN A C 1
ATOM 723 O O . GLN A 1 91 ? -15.992 -3.121 -4.879 1 90.88 91 GLN A O 1
ATOM 728 N N . ILE A 1 92 ? -15.008 -4.082 -6.605 1 92.69 92 ILE A N 1
ATOM 729 C CA . ILE A 1 92 ? -15.602 -3.137 -7.539 1 92.69 92 ILE A CA 1
ATOM 730 C C . ILE A 1 92 ? -16.266 -3.895 -8.688 1 92.69 92 ILE A C 1
ATOM 732 O O . ILE A 1 92 ? -15.938 -5.055 -8.945 1 92.69 92 ILE A O 1
ATOM 736 N N . GLU A 1 93 ? -17.266 -3.262 -9.242 1 94.38 93 GLU A N 1
ATOM 737 C CA . GLU A 1 93 ? -17.922 -3.809 -10.422 1 94.38 93 GLU A CA 1
ATOM 738 C C . GLU A 1 93 ? -17.719 -2.908 -11.633 1 94.38 93 GLU A C 1
ATOM 740 O O . GLU A 1 93 ? -17.953 -1.702 -11.57 1 94.38 93 GLU A O 1
ATOM 745 N N . GLU A 1 94 ? -17.234 -3.58 -12.594 1 93.5 94 GLU A N 1
ATOM 746 C CA . GLU A 1 94 ? -17.109 -2.898 -13.883 1 93.5 94 GLU A CA 1
ATOM 747 C C . GLU A 1 94 ? -18.25 -3.295 -14.82 1 93.5 94 GLU A C 1
ATOM 749 O O . GLU A 1 94 ? -18.484 -4.484 -15.047 1 93.5 94 GLU A O 1
ATOM 754 N N . ILE A 1 95 ? -18.844 -2.287 -15.281 1 94 95 ILE A N 1
ATOM 755 C CA . ILE A 1 95 ? -19.906 -2.535 -16.25 1 94 95 ILE A CA 1
ATOM 756 C C . ILE A 1 95 ? -19.391 -2.295 -17.656 1 94 95 ILE A C 1
ATOM 758 O O . ILE A 1 95 ? -18.812 -1.236 -17.953 1 94 95 ILE A O 1
ATOM 762 N N . TRP A 1 96 ? -19.562 -3.432 -18.453 1 91.38 96 TRP A N 1
ATOM 763 C CA . TRP A 1 96 ? -19.109 -3.377 -19.844 1 91.38 96 TRP A CA 1
ATOM 764 C C . TRP A 1 96 ? -20.281 -3.521 -20.812 1 91.38 96 TRP A C 1
ATOM 766 O O . TRP A 1 96 ? -21.141 -4.371 -20.609 1 91.38 96 TRP A O 1
ATOM 776 N N . GLU A 1 97 ? -20.281 -2.719 -21.828 1 91.81 97 GLU A N 1
ATOM 777 C CA . GLU A 1 97 ? -21.344 -2.752 -22.828 1 91.81 97 GLU A CA 1
ATOM 778 C C . GLU A 1 97 ? -20.797 -3.137 -24.203 1 91.81 97 GLU A C 1
ATOM 780 O O . GLU A 1 97 ? -19.672 -2.795 -24.547 1 91.81 97 GLU A O 1
ATOM 785 N N . PRO A 1 98 ? -21.641 -3.82 -24.922 1 90.62 98 PRO A N 1
ATOM 786 C CA . PRO A 1 98 ? -21.203 -4.145 -26.281 1 90.62 98 PRO A CA 1
ATOM 787 C C . PRO A 1 98 ? -20.953 -2.904 -27.125 1 90.62 98 PRO A C 1
ATOM 789 O O . PRO A 1 98 ? -21.688 -1.915 -27.016 1 90.62 98 PRO A O 1
ATOM 792 N N . ILE A 1 99 ? -19.875 -3.021 -27.844 1 89.12 99 ILE A N 1
ATOM 793 C CA . ILE A 1 99 ? -19.531 -1.906 -28.719 1 89.12 99 ILE A CA 1
ATOM 794 C C . ILE A 1 99 ? -20.625 -1.731 -29.781 1 89.12 99 ILE A C 1
ATOM 796 O O . ILE A 1 99 ? -20.984 -0.605 -30.141 1 89.12 99 ILE A O 1
ATOM 800 N N . VAL A 1 100 ? -21.016 -2.912 -30.281 1 85.88 100 VAL A N 1
ATOM 801 C CA . VAL A 1 100 ? -22.109 -2.879 -31.25 1 85.88 100 VAL A CA 1
ATOM 802 C C . VAL A 1 100 ? -23.422 -3.252 -30.562 1 85.88 100 VAL A C 1
ATOM 804 O O . VAL A 1 100 ? -23.719 -4.434 -30.391 1 85.88 100 VAL A O 1
ATOM 807 N N . PRO A 1 101 ? -24.219 -2.383 -30.219 1 75.38 101 PRO A N 1
ATOM 808 C CA . PRO A 1 101 ? -25.453 -2.639 -29.484 1 75.38 101 PRO A CA 1
ATOM 809 C C . PRO A 1 101 ? -26.422 -3.551 -30.234 1 75.38 101 PRO A C 1
ATOM 811 O O . PRO A 1 101 ? -27.141 -4.344 -29.625 1 75.38 101 PRO A O 1
ATOM 814 N N . GLU A 1 102 ? -26.344 -3.467 -31.469 1 75.75 102 GLU A N 1
ATOM 815 C CA . GLU A 1 102 ? -27.328 -4.184 -32.281 1 75.75 102 GLU A CA 1
ATOM 816 C C . GLU A 1 102 ? -27.031 -5.68 -32.312 1 75.75 102 GLU A C 1
ATOM 818 O O . GLU A 1 102 ? -27.875 -6.473 -32.75 1 75.75 102 GLU A O 1
ATOM 823 N N . ALA A 1 103 ? -26 -5.973 -31.734 1 70.25 103 ALA A N 1
ATOM 824 C CA . ALA A 1 103 ? -25.594 -7.375 -31.828 1 70.25 103 ALA A CA 1
ATOM 825 C C . ALA A 1 103 ? -26.391 -8.234 -30.844 1 70.25 103 ALA A C 1
ATOM 827 O O . ALA A 1 103 ? -26.375 -9.469 -30.938 1 70.25 103 ALA A O 1
ATOM 828 N N . GLY A 1 104 ? -27.203 -7.582 -30.078 1 79.94 104 GLY A N 1
ATOM 829 C CA . GLY A 1 104 ? -28.016 -8.344 -29.141 1 79.94 104 GLY A CA 1
ATOM 830 C C . GLY A 1 104 ? -27.234 -8.852 -27.938 1 79.94 104 GLY A C 1
ATOM 831 O O . GLY A 1 104 ? -27.656 -9.797 -27.266 1 79.94 104 GLY A O 1
ATOM 832 N N . LEU A 1 105 ? -26.078 -8.375 -27.844 1 84.94 105 LEU A N 1
ATOM 833 C CA . LEU A 1 105 ? -25.266 -8.805 -26.703 1 84.94 105 LEU A CA 1
ATOM 834 C C . LEU A 1 105 ? -25.625 -8.008 -25.469 1 84.94 105 LEU A C 1
ATOM 836 O O . LEU A 1 105 ? -25.938 -6.816 -25.547 1 84.94 105 LEU A O 1
ATOM 840 N N . ASP A 1 106 ? -25.75 -8.617 -24.328 1 89.56 106 ASP A N 1
ATOM 841 C CA . ASP A 1 106 ? -26.078 -7.988 -23.047 1 89.56 106 ASP A CA 1
ATOM 842 C C . ASP A 1 106 ? -24.828 -7.383 -22.406 1 89.56 106 ASP A C 1
ATOM 844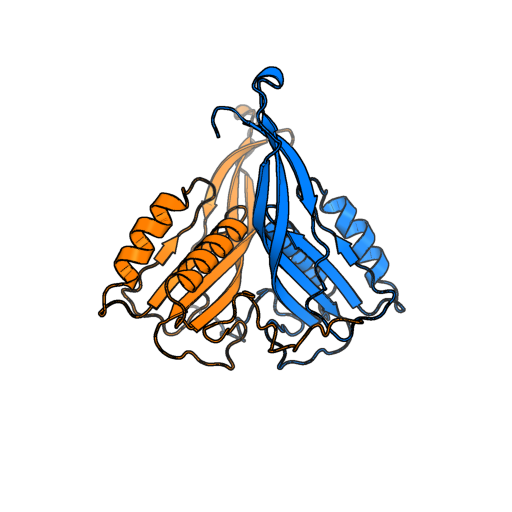 O O . ASP A 1 106 ? -23.703 -7.758 -22.734 1 89.56 106 ASP A O 1
ATOM 848 N N . ALA A 1 107 ? -25.172 -6.379 -21.531 1 89.75 107 ALA A N 1
ATOM 849 C CA . ALA A 1 107 ? -24.078 -5.797 -20.75 1 89.75 107 ALA A CA 1
ATOM 850 C C . ALA A 1 107 ? -23.438 -6.84 -19.844 1 89.75 107 ALA A C 1
ATOM 852 O O . ALA A 1 107 ? -24.109 -7.773 -19.391 1 89.75 107 ALA A O 1
ATOM 853 N N . LEU A 1 108 ? -22.172 -6.742 -19.75 1 92.31 108 LEU A N 1
ATOM 854 C CA . LEU A 1 108 ? -21.406 -7.645 -18.891 1 92.31 108 LEU A CA 1
ATOM 855 C C . LEU A 1 108 ? -20.953 -6.926 -17.625 1 92.31 108 LEU A C 1
ATOM 857 O O . LEU A 1 108 ? -20.547 -5.762 -17.688 1 92.31 108 LEU A O 1
ATOM 861 N N . THR A 1 109 ? -21.188 -7.559 -16.406 1 92.75 109 THR A N 1
ATOM 862 C CA . THR A 1 109 ? -20.656 -7.055 -15.148 1 92.75 109 THR A CA 1
ATOM 863 C C . THR A 1 109 ? -19.484 -7.891 -14.672 1 92.75 109 THR A C 1
ATOM 865 O O . THR A 1 109 ? -19.609 -9.109 -14.492 1 92.75 109 THR A O 1
ATOM 868 N N . VAL A 1 110 ? -18.328 -7.234 -14.625 1 92.75 110 VAL A N 1
ATOM 869 C CA . VAL A 1 110 ? -17.141 -7.926 -14.164 1 92.75 110 VAL A CA 1
ATOM 870 C C . VAL A 1 110 ? -16.797 -7.48 -12.742 1 92.75 110 VAL A C 1
ATOM 872 O O . VAL A 1 110 ? -16.656 -6.285 -12.477 1 92.75 110 VAL A O 1
ATOM 875 N N . LYS A 1 111 ? -16.75 -8.445 -11.844 1 91 111 LYS A N 1
ATOM 876 C CA . LYS A 1 111 ? -16.359 -8.18 -10.461 1 91 111 LYS A CA 1
ATOM 877 C C . LYS A 1 111 ? -14.844 -8.297 -10.289 1 91 111 LYS A C 1
ATOM 879 O O . LYS A 1 111 ? -14.227 -9.234 -10.805 1 91 111 LYS A O 1
ATOM 884 N N . ARG A 1 112 ? -14.352 -7.191 -9.672 1 88.31 112 ARG A N 1
ATOM 885 C CA . ARG A 1 112 ? -12.914 -7.195 -9.438 1 88.31 112 ARG A CA 1
ATOM 886 C C . ARG A 1 112 ? -12.594 -6.781 -8.008 1 88.31 112 ARG A C 1
ATOM 888 O O . ARG A 1 112 ? -13.336 -6 -7.402 1 88.31 112 ARG A O 1
ATOM 895 N N . ASN A 1 113 ? -11.57 -7.395 -7.496 1 87.44 113 ASN A N 1
ATOM 896 C CA . ASN A 1 113 ? -11.023 -6.961 -6.215 1 87.44 113 ASN A CA 1
ATOM 897 C C . ASN A 1 113 ? -9.812 -6.051 -6.402 1 87.44 113 ASN A C 1
ATOM 899 O O . ASN A 1 113 ? -8.867 -6.41 -7.098 1 87.44 113 ASN A O 1
ATOM 903 N N . ILE A 1 114 ? -9.922 -4.895 -5.797 1 91.38 114 ILE A N 1
ATOM 904 C CA . ILE A 1 114 ? -8.773 -3.992 -5.891 1 91.38 114 ILE A CA 1
ATOM 905 C C . ILE A 1 114 ? -8.18 -3.771 -4.504 1 91.38 114 ILE A C 1
ATOM 907 O O . ILE A 1 114 ? -8.898 -3.791 -3.502 1 91.38 114 ILE A O 1
ATOM 911 N N . PRO A 1 115 ? -6.844 -3.549 -4.457 1 93.25 115 PRO A N 1
ATOM 912 C CA . PRO A 1 115 ? -6.219 -3.289 -3.158 1 93.25 115 PRO A CA 1
ATOM 913 C C . PRO A 1 115 ? -6.695 -1.983 -2.523 1 93.25 115 PRO A C 1
ATOM 915 O O . PRO A 1 115 ? -6.926 -0.998 -3.229 1 93.25 115 PRO A O 1
ATOM 918 N N . ALA A 1 116 ? -6.844 -2.021 -1.259 1 93.62 116 ALA A N 1
ATOM 919 C CA . ALA A 1 116 ? -7.238 -0.85 -0.481 1 93.62 116 ALA A CA 1
ATOM 920 C C . ALA A 1 116 ? -6.461 -0.775 0.83 1 93.62 116 ALA A C 1
ATOM 922 O O . ALA A 1 116 ? -5.961 -1.79 1.322 1 93.62 116 ALA A O 1
ATOM 923 N N . ILE A 1 117 ? -6.336 0.498 1.342 1 93.56 117 ILE A N 1
ATOM 924 C CA . ILE A 1 117 ? -5.613 0.705 2.592 1 93.56 117 ILE A CA 1
ATOM 925 C C . ILE A 1 117 ? -6.395 1.67 3.484 1 93.56 117 ILE A C 1
ATOM 927 O O . ILE A 1 117 ? -6.984 2.637 2.996 1 93.56 117 ILE A O 1
ATOM 931 N N . CYS A 1 118 ? -6.473 1.355 4.719 1 94.94 118 CYS A N 1
ATOM 932 C CA . CYS A 1 118 ? -7.055 2.207 5.75 1 94.94 118 CYS A CA 1
ATOM 933 C C . CYS A 1 118 ? -6.059 2.465 6.871 1 94.94 118 CYS A C 1
ATOM 935 O O . CYS A 1 118 ? -5.508 1.523 7.445 1 94.94 118 CYS A O 1
ATOM 937 N N . ILE A 1 119 ? -5.863 3.695 7.129 1 95.69 119 ILE A N 1
ATOM 938 C CA . ILE A 1 119 ? -4.906 4.031 8.172 1 95.69 119 ILE A CA 1
ATOM 939 C C . ILE A 1 119 ? -5.566 4.934 9.211 1 95.69 119 ILE A C 1
ATOM 941 O O . ILE A 1 119 ? -6 6.047 8.891 1 95.69 119 ILE A O 1
ATOM 945 N N . LEU A 1 120 ? -5.629 4.449 10.383 1 96.75 120 LEU A N 1
ATOM 946 C CA . LEU A 1 120 ? -6.168 5.203 11.5 1 96.75 120 LEU A CA 1
ATOM 947 C C . LEU A 1 120 ? -5.055 5.895 12.281 1 96.75 120 LEU A C 1
ATOM 949 O O . LEU A 1 120 ? -4.098 5.246 12.711 1 96.75 120 LEU A O 1
ATOM 953 N N . LEU A 1 121 ? -5.172 7.172 12.398 1 97.12 121 LEU A N 1
ATOM 954 C CA . LEU A 1 121 ? -4.273 7.934 13.258 1 97.12 121 LEU A CA 1
ATOM 955 C C . LEU A 1 121 ? -5.004 8.445 14.5 1 97.12 121 LEU A C 1
ATOM 957 O O . LEU A 1 121 ? -6.152 8.883 14.406 1 97.12 121 LEU A O 1
ATOM 961 N N . SER A 1 122 ? -4.301 8.352 15.586 1 97.69 122 SER A N 1
ATOM 962 C CA . SER A 1 122 ? -4.957 8.695 16.844 1 97.69 122 SER A CA 1
ATOM 963 C C . SER A 1 122 ? -3.994 9.398 17.797 1 97.69 122 SER A C 1
ATOM 965 O O . SER A 1 122 ? -2.83 9.008 17.906 1 97.69 122 SER A O 1
ATOM 967 N N . LYS A 1 123 ? -4.469 10.391 18.484 1 97.25 123 LYS A N 1
ATOM 968 C CA . LYS A 1 123 ? -3.707 11.047 19.547 1 97.25 123 LYS A CA 1
ATOM 969 C C . LYS A 1 123 ? -3.662 10.188 20.812 1 97.25 123 LYS A C 1
ATOM 971 O O . LYS A 1 123 ? -2.713 10.266 21.594 1 97.25 123 LYS A O 1
ATOM 976 N N . ASP A 1 124 ? -4.703 9.453 20.969 1 97.19 124 ASP A N 1
ATOM 977 C CA . ASP A 1 124 ? -4.777 8.539 22.094 1 97.19 12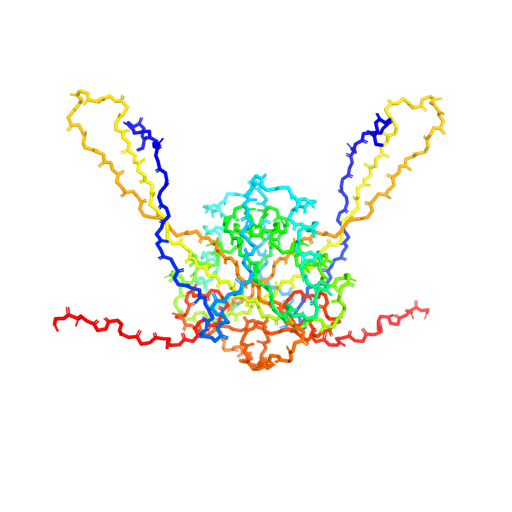4 ASP A CA 1
ATOM 978 C C . ASP A 1 124 ? -4.18 7.176 21.75 1 97.19 124 ASP A C 1
ATOM 980 O O . ASP A 1 124 ? -4.219 6.758 20.594 1 97.19 124 ASP A O 1
ATOM 984 N N . ALA A 1 125 ? -3.758 6.539 22.766 1 96.38 125 ALA A N 1
ATOM 985 C CA . ALA A 1 125 ? -3.139 5.227 22.562 1 96.38 125 ALA A CA 1
ATOM 986 C C . ALA A 1 125 ? -4.125 4.242 21.953 1 96.38 125 ALA A C 1
ATOM 988 O O . ALA A 1 125 ? -5.301 4.215 22.312 1 96.38 125 ALA A O 1
ATOM 989 N N . LEU A 1 126 ? -3.623 3.488 21.016 1 94.25 126 LEU A N 1
ATOM 990 C CA . LEU A 1 126 ? -4.371 2.395 20.406 1 94.25 126 LEU A CA 1
ATOM 991 C C . LEU A 1 126 ? -3.871 1.046 20.906 1 94.25 126 LEU A C 1
ATOM 993 O O . LEU A 1 126 ? -2.865 0.98 21.625 1 94.25 126 LEU A O 1
ATOM 997 N N . ASP A 1 127 ? -4.645 0.028 20.562 1 91 127 ASP A N 1
ATOM 998 C CA . ASP A 1 127 ? -4.254 -1.312 20.984 1 91 127 ASP A CA 1
ATOM 999 C C . ASP A 1 127 ? -2.971 -1.76 20.297 1 91 127 ASP A C 1
ATOM 1001 O O . ASP A 1 127 ? -2.961 -1.982 19.078 1 91 127 ASP A O 1
ATOM 1005 N N . PRO A 1 128 ? -1.942 -2.004 21.031 1 88.69 128 PRO A N 1
ATOM 1006 C CA . PRO A 1 128 ? -0.673 -2.389 20.422 1 88.69 128 PRO A CA 1
ATOM 1007 C C . PRO A 1 128 ? -0.701 -3.805 19.844 1 88.69 128 PRO A C 1
ATOM 1009 O O . PRO A 1 128 ? 0.194 -4.188 19.094 1 88.69 128 PRO A O 1
ATOM 1012 N N . GLN A 1 129 ? -1.673 -4.543 20.188 1 84.5 129 GLN A N 1
ATOM 1013 C CA . GLN A 1 129 ? -1.767 -5.914 19.688 1 84.5 129 GLN A CA 1
ATOM 1014 C C . GLN A 1 129 ? -2.537 -5.973 18.375 1 84.5 129 GLN A C 1
ATOM 1016 O O . GLN A 1 129 ? -2.592 -7.02 17.719 1 84.5 129 GLN A O 1
ATOM 1021 N N . GLU A 1 130 ? -3.086 -4.855 18.109 1 84.56 130 GLU A N 1
ATOM 1022 C CA . GLU A 1 130 ? -3.799 -4.789 16.828 1 84.56 130 GLU A CA 1
ATOM 1023 C C . GLU A 1 130 ? -2.834 -4.875 15.648 1 84.56 130 GLU A C 1
ATOM 1025 O O . GLU A 1 130 ? -1.859 -4.121 15.586 1 84.56 130 GLU A O 1
ATOM 1030 N N . PRO A 1 131 ? -3.086 -5.906 14.789 1 82.38 131 PRO A N 1
ATOM 1031 C CA . PRO A 1 131 ? -2.223 -5.957 13.602 1 82.38 131 PRO A CA 1
ATOM 1032 C C . PRO A 1 131 ? -2.154 -4.621 12.867 1 82.38 131 PRO A C 1
ATOM 1034 O O . PRO A 1 131 ? -3.188 -3.982 12.641 1 82.38 131 PRO A O 1
ATOM 1037 N N . GLY A 1 132 ? -0.953 -4.258 12.555 1 85.5 132 GLY A N 1
ATOM 1038 C CA . GLY A 1 132 ? -0.759 -3.012 11.828 1 85.5 132 GLY A CA 1
ATOM 1039 C C . GLY A 1 132 ? -0.457 -1.835 12.742 1 85.5 132 GLY A C 1
ATOM 1040 O O . GLY A 1 132 ? -0.256 -0.714 12.266 1 85.5 132 GLY A O 1
ATOM 1041 N N . TYR A 1 133 ? -0.422 -2.049 14 1 89.19 133 TYR A N 1
ATOM 1042 C CA . TYR A 1 133 ? -0.175 -0.971 14.953 1 89.19 133 TYR A CA 1
ATOM 1043 C C . TYR A 1 133 ? 1.241 -0.428 14.805 1 89.19 133 TYR A C 1
ATOM 1045 O O . TYR A 1 133 ? 2.18 -1.185 14.539 1 89.19 133 TYR A O 1
ATOM 1053 N N . GLN A 1 134 ? 1.283 0.853 14.969 1 88.44 134 GLN A N 1
ATOM 1054 C CA . GLN A 1 134 ? 2.564 1.544 15.07 1 88.44 134 GLN A CA 1
ATOM 1055 C C . GLN A 1 134 ? 2.51 2.643 16.125 1 88.44 134 GLN A C 1
ATOM 1057 O O . GLN A 1 134 ? 1.604 3.48 16.109 1 88.44 134 GLN A O 1
ATOM 1062 N N . ALA A 1 135 ? 3.566 2.572 16.953 1 90.69 135 ALA A N 1
ATOM 1063 C CA . ALA A 1 135 ? 3.668 3.572 18.016 1 90.69 135 ALA A CA 1
ATOM 1064 C C . ALA A 1 135 ? 4.117 4.918 17.453 1 9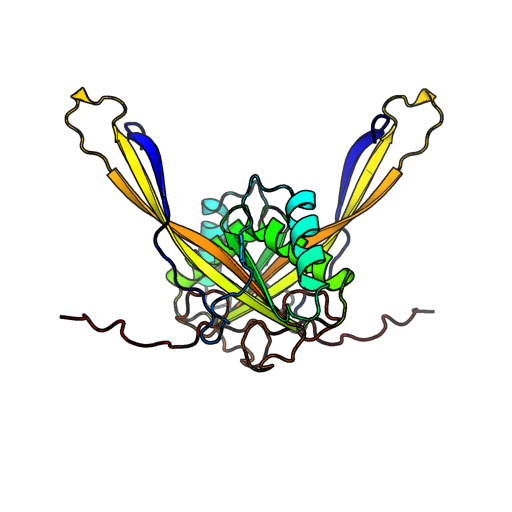0.69 135 ALA A C 1
ATOM 1066 O O . ALA A 1 135 ? 4.668 4.988 16.359 1 90.69 135 ALA A O 1
ATOM 1067 N N . PRO A 1 136 ? 3.922 5.984 18.25 1 90.62 136 PRO A N 1
ATOM 1068 C CA . PRO A 1 136 ? 4.391 7.301 17.828 1 90.62 136 PRO A CA 1
ATOM 1069 C C . PRO A 1 136 ? 5.895 7.332 17.547 1 90.62 136 PRO A C 1
ATOM 1071 O O . PRO A 1 136 ? 6.66 6.625 18.203 1 90.62 136 PRO A O 1
ATOM 1074 N N . GLY A 1 137 ? 6.328 8.094 16.594 1 78.94 137 GLY A N 1
ATOM 1075 C CA . GLY A 1 137 ? 7.742 8.289 16.312 1 78.94 137 GLY A CA 1
ATOM 1076 C C . GLY A 1 137 ? 8.305 7.285 15.328 1 78.94 137 GLY A C 1
ATOM 1077 O O . GLY A 1 137 ? 9.461 7.383 14.93 1 78.94 137 GLY A O 1
ATOM 1078 N N . SER A 1 138 ? 7.566 6.27 14.992 1 72.12 138 SER A N 1
ATOM 1079 C CA . SER A 1 138 ? 8.008 5.316 13.977 1 72.12 138 SER A CA 1
ATOM 1080 C C . SER A 1 138 ? 7.5 5.715 12.594 1 72.12 138 SER A C 1
ATOM 1082 O O . SER A 1 138 ? 6.301 5.938 12.406 1 72.12 138 SER A O 1
ATOM 1084 N N . PHE A 1 139 ? 8.305 6.004 11.805 1 61.38 139 PHE A N 1
ATOM 1085 C CA . PHE A 1 139 ? 7.855 6.488 10.508 1 61.38 139 PHE A CA 1
ATOM 1086 C C . PHE A 1 139 ? 7.832 5.359 9.484 1 61.38 139 PHE A C 1
ATOM 1088 O O . PHE A 1 139 ? 7.352 5.539 8.367 1 61.38 139 PHE A O 1
ATOM 1095 N N . ASP A 1 140 ? 8.336 4.148 9.953 1 60.97 140 ASP A N 1
ATOM 1096 C CA . ASP A 1 140 ? 8.055 3.016 9.078 1 60.97 140 ASP A CA 1
ATOM 1097 C C . ASP A 1 140 ? 6.609 2.551 9.227 1 60.97 140 ASP A C 1
ATOM 1099 O O . ASP A 1 140 ? 6 2.736 10.281 1 60.97 140 ASP A O 1
ATOM 1103 N N . LEU A 1 141 ? 5.836 2.773 8.242 1 55.38 141 LEU A N 1
ATOM 1104 C CA . LEU A 1 141 ? 4.402 2.541 8.383 1 55.38 141 LEU A CA 1
ATOM 1105 C C . LEU A 1 141 ? 4.133 1.206 9.07 1 55.38 141 LEU A C 1
ATOM 1107 O O . LEU A 1 141 ? 3.143 1.063 9.789 1 55.38 141 LEU A O 1
ATOM 1111 N N . LEU A 1 142 ? 4.797 0.036 8.664 1 50.91 142 LEU A N 1
ATOM 1112 C CA . LEU A 1 142 ? 4.625 -1.271 9.289 1 50.91 142 LEU A CA 1
ATOM 1113 C C . LEU A 1 142 ? 5.926 -1.745 9.922 1 50.91 142 LEU A C 1
ATOM 1115 O O . LEU A 1 142 ? 6.98 -1.706 9.289 1 50.91 142 LEU A O 1
ATOM 1119 N N . GLY A 1 143 ? 6.363 -2.094 11.32 1 45.88 143 GLY A N 1
ATOM 1120 C CA . GLY A 1 143 ? 7.133 -2.885 12.273 1 45.88 143 GLY A CA 1
ATOM 1121 C C . GLY A 1 143 ? 8.555 -2.393 12.445 1 45.88 143 GLY A C 1
ATOM 1122 O O . GLY A 1 143 ? 9.398 -3.094 13.016 1 45.88 143 GLY A O 1
ATOM 1123 N N . GLU A 1 144 ? 9.203 -1.624 11.586 1 43.5 144 GLU A N 1
ATOM 1124 C CA . GLU A 1 144 ? 10.594 -1.779 12.008 1 43.5 144 GLU A CA 1
ATOM 1125 C C . GLU A 1 144 ? 10.773 -1.399 13.477 1 43.5 144 GLU A C 1
ATOM 1127 O O . GLU A 1 144 ? 10.328 -0.333 13.898 1 43.5 144 GLU A O 1
ATOM 1132 N N . GLY A 1 145 ? 10.617 -2.361 14.297 1 37.91 145 GLY A N 1
ATOM 1133 C CA . GLY A 1 145 ? 11.164 -2.047 15.609 1 37.91 145 GLY A CA 1
ATOM 1134 C C . GLY A 1 145 ? 12.391 -1.148 15.547 1 37.91 145 GLY A C 1
ATOM 1135 O O . GLY A 1 145 ? 12.945 -0.923 14.469 1 37.91 145 GLY A O 1
ATOM 1136 N N . ARG A 1 146 ? 12.977 -0.842 16.766 1 33.59 146 ARG A N 1
ATOM 1137 C CA . ARG A 1 146 ? 14.117 -0.04 17.203 1 33.59 146 ARG A CA 1
ATOM 1138 C C . ARG A 1 146 ? 15.375 -0.427 16.438 1 33.59 146 ARG A C 1
ATOM 1140 O O . ARG A 1 146 ? 16.016 -1.428 16.766 1 33.59 146 ARG A O 1
ATOM 1147 N N . SER A 1 147 ? 15.609 -0.954 15.305 1 31.12 147 SER A N 1
ATOM 1148 C CA . SER A 1 147 ? 17.016 -1.204 15.055 1 31.12 147 SER A CA 1
ATOM 1149 C C . SER A 1 147 ? 17.875 0.018 15.391 1 31.12 147 SER A C 1
ATOM 1151 O O . SER A 1 147 ? 17.453 1.152 15.141 1 31.12 147 SER A O 1
ATOM 1153 N N . SER A 1 148 ? 19.172 -0.291 16.125 1 29.95 148 SER A N 1
ATOM 1154 C CA . SER A 1 148 ? 20.406 0.32 16.609 1 29.95 148 SER A CA 1
ATOM 1155 C C . SER A 1 148 ? 21.031 1.229 15.555 1 29.95 148 SER A C 1
ATOM 1157 O O . SER A 1 148 ? 20.75 1.082 14.359 1 29.95 148 SER A O 1
ATOM 1159 N N . SER A 1 149 ? 22.094 2.088 16.062 1 28.92 149 SER A N 1
ATOM 1160 C CA . SER A 1 149 ? 23.188 3 15.742 1 28.92 149 SER A CA 1
ATOM 1161 C C . SER A 1 149 ? 24.125 2.387 14.711 1 28.92 149 SER A C 1
ATOM 1163 O O . SER A 1 149 ? 24.656 1.292 14.914 1 28.92 149 SER A O 1
ATOM 1165 N N . CYS A 1 150 ? 24 2.412 13.484 1 31.55 150 CYS A N 1
ATOM 1166 C CA . CYS A 1 150 ? 25.141 2.203 12.586 1 31.55 150 CYS A CA 1
ATOM 1167 C C . CYS A 1 150 ? 26.375 2.945 13.086 1 31.55 150 CYS A C 1
ATOM 1169 O O . CYS A 1 150 ? 26.406 4.18 13.094 1 31.55 150 CYS A O 1
ATOM 1171 N N . SER A 1 151 ? 27.125 2.279 14.102 1 26.55 151 SER A N 1
ATOM 1172 C CA . SER A 1 151 ? 28.469 2.668 14.508 1 26.55 151 SER A CA 1
ATOM 1173 C C . SER A 1 151 ? 29.359 2.895 13.305 1 26.55 151 SER A C 1
ATOM 1175 O O . SER A 1 151 ? 29.281 2.162 12.312 1 26.55 151 SER A O 1
ATOM 1177 N N . LYS A 1 152 ? 30.094 4.031 13.266 1 25.11 152 LYS A N 1
ATOM 1178 C CA . LYS A 1 152 ? 31.234 4.547 12.508 1 25.11 152 LYS A CA 1
ATOM 1179 C C . LYS A 1 152 ? 32.344 3.51 12.43 1 25.11 152 LYS A C 1
ATOM 1181 O O . LYS A 1 152 ? 32.844 3.027 13.453 1 25.11 152 LYS A O 1
ATOM 1186 N N . ARG A 1 153 ? 32.469 2.586 11.531 1 19.88 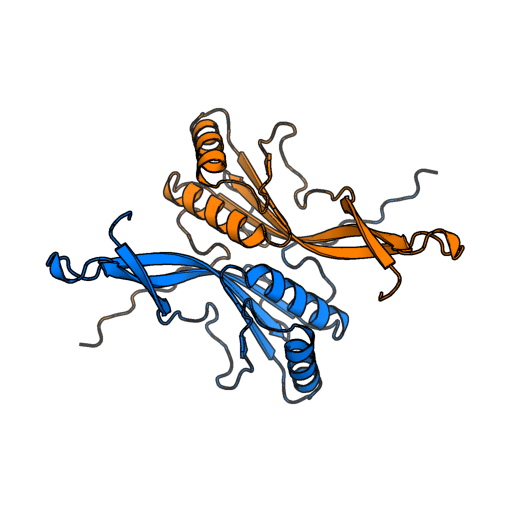153 ARG A N 1
ATOM 1187 C CA . ARG A 1 153 ? 33.75 1.914 11.383 1 19.88 153 ARG A CA 1
ATOM 1188 C C . ARG A 1 153 ? 34.875 2.92 11.148 1 19.88 153 ARG A C 1
ATOM 1190 O O . ARG A 1 153 ? 34.938 3.535 10.086 1 19.88 153 ARG A O 1
ATOM 1197 N N . THR A 1 154 ? 35.094 3.709 12.25 1 20.3 154 THR A N 1
ATOM 1198 C CA . THR A 1 154 ? 36.5 4.027 12.359 1 20.3 154 THR A CA 1
ATOM 1199 C C . THR A 1 154 ? 37.312 2.777 12.703 1 20.3 154 THR A C 1
ATOM 1201 O O . THR A 1 154 ? 36.938 2.02 13.602 1 20.3 154 THR A O 1
ATOM 1204 N N . MET B 1 1 ? 11.789 25.672 -9.672 1 61.69 1 MET B N 1
ATOM 1205 C CA . MET B 1 1 ? 11.75 24.453 -10.492 1 61.69 1 MET B CA 1
ATOM 1206 C C . MET B 1 1 ? 11.555 24.797 -11.961 1 61.69 1 MET B C 1
ATOM 1208 O O . MET B 1 1 ? 11.82 23.984 -12.836 1 61.69 1 MET B O 1
ATOM 1212 N N . GLU B 1 2 ? 11.281 26.078 -12.234 1 76.69 2 GLU B N 1
ATOM 1213 C CA . GLU B 1 2 ? 10.992 26.469 -13.609 1 76.69 2 GLU B CA 1
ATOM 1214 C C . GLU B 1 2 ? 12.25 26.469 -14.469 1 76.69 2 GLU B C 1
ATOM 1216 O O . GLU B 1 2 ? 12.188 26.281 -15.68 1 76.69 2 GLU B O 1
ATOM 1221 N N . ASN B 1 3 ? 13.406 26.453 -13.859 1 86.25 3 ASN B N 1
ATOM 1222 C CA . ASN B 1 3 ? 14.633 26.531 -14.633 1 86.25 3 ASN B CA 1
ATOM 1223 C C . ASN B 1 3 ? 15.391 25.203 -14.625 1 86.25 3 ASN B C 1
ATOM 1225 O O . ASN B 1 3 ? 16.531 25.125 -15.078 1 86.25 3 ASN B O 1
ATOM 1229 N N . TYR B 1 4 ? 14.797 24.234 -14.078 1 91.31 4 TYR B N 1
ATOM 1230 C CA . TYR B 1 4 ? 15.445 22.922 -13.977 1 91.31 4 TYR B CA 1
ATOM 1231 C C . TYR B 1 4 ? 14.586 21.844 -14.609 1 91.31 4 TYR B C 1
ATOM 1233 O O . TYR B 1 4 ? 13.359 21.984 -14.695 1 91.31 4 TYR B O 1
ATOM 1241 N N . LYS B 1 5 ? 15.344 20.812 -15.141 1 92.12 5 LYS B N 1
ATOM 1242 C CA . LYS B 1 5 ? 14.664 19.609 -15.633 1 92.12 5 LYS B CA 1
ATOM 1243 C C . LYS B 1 5 ? 15.195 18.359 -14.953 1 92.12 5 LYS B C 1
ATOM 1245 O O . LYS B 1 5 ? 16.406 18.219 -14.742 1 92.12 5 LYS B O 1
ATOM 1250 N N . LYS B 1 6 ? 14.219 17.422 -14.602 1 91.06 6 LYS B N 1
ATOM 1251 C CA . LYS B 1 6 ? 14.594 16.156 -13.961 1 91.06 6 LYS B CA 1
ATOM 1252 C C . LYS B 1 6 ? 15.32 15.25 -14.945 1 91.06 6 LYS B C 1
ATOM 1254 O O . LYS B 1 6 ? 14.836 15.008 -16.047 1 91.06 6 LYS B O 1
ATOM 1259 N N . THR B 1 7 ? 16.484 14.719 -14.609 1 90 7 THR B N 1
ATOM 1260 C CA . THR B 1 7 ? 17.281 13.953 -15.555 1 90 7 THR B CA 1
ATOM 1261 C C . THR B 1 7 ? 17.406 12.5 -15.102 1 90 7 THR B C 1
ATOM 1263 O O . THR B 1 7 ? 17.438 11.586 -15.93 1 90 7 THR B O 1
ATOM 1266 N N . LYS B 1 8 ? 17.516 12.328 -13.891 1 92.25 8 LYS B N 1
ATOM 1267 C CA . LYS B 1 8 ? 17.797 10.969 -13.422 1 92.25 8 LYS B CA 1
ATOM 1268 C C . LYS B 1 8 ? 17.219 10.742 -12.023 1 92.25 8 LYS B C 1
ATOM 1270 O O . LYS B 1 8 ? 17.125 11.68 -11.234 1 92.25 8 LYS B O 1
ATOM 1275 N N . ILE B 1 9 ? 16.797 9.484 -11.828 1 90.62 9 ILE B N 1
ATOM 1276 C CA . ILE B 1 9 ? 16.391 9.062 -10.492 1 90.62 9 ILE B CA 1
ATOM 1277 C C . ILE B 1 9 ? 17.312 7.945 -10 1 90.62 9 ILE B C 1
ATOM 1279 O O . ILE B 1 9 ? 17.562 6.973 -10.711 1 90.62 9 ILE B O 1
ATOM 1283 N N . VAL B 1 10 ? 17.875 8.156 -8.906 1 90.88 10 VAL B N 1
ATOM 1284 C CA . VAL B 1 10 ? 18.766 7.16 -8.312 1 90.88 10 VAL B CA 1
ATOM 1285 C C . VAL B 1 10 ? 18.172 6.66 -6.996 1 90.88 10 VAL B C 1
ATOM 1287 O O . VAL B 1 10 ? 17.859 7.453 -6.109 1 90.88 10 VAL B O 1
ATOM 1290 N N . GLU B 1 11 ? 18.016 5.316 -7.012 1 89.19 11 GLU B N 1
ATOM 1291 C CA . GLU B 1 11 ? 17.531 4.738 -5.762 1 89.19 11 GLU B CA 1
ATOM 1292 C C . GLU B 1 11 ? 18.688 4.43 -4.816 1 89.19 11 GLU B C 1
ATOM 1294 O O . GLU B 1 11 ? 19.734 3.91 -5.238 1 89.19 11 GLU B O 1
ATOM 1299 N N . LYS B 1 12 ? 18.484 4.793 -3.543 1 88 12 LYS B N 1
ATOM 1300 C CA . LYS B 1 12 ? 19.484 4.465 -2.531 1 88 12 LYS B CA 1
ATOM 1301 C C . LYS B 1 12 ? 19.25 3.072 -1.958 1 88 12 LYS B C 1
ATOM 1303 O O . LYS B 1 12 ? 18.125 2.588 -1.932 1 88 12 LYS B O 1
ATOM 1308 N N . PRO B 1 13 ? 20.453 2.438 -1.672 1 84.06 13 PRO B N 1
ATOM 1309 C CA . PRO B 1 13 ? 20.297 1.125 -1.041 1 84.06 13 PRO B CA 1
ATOM 1310 C C . PRO B 1 13 ? 19.422 1.179 0.211 1 84.06 13 PRO B C 1
ATOM 1312 O O . PRO B 1 13 ? 19.531 2.123 1 1 84.06 13 PRO B O 1
ATOM 1315 N N . CYS B 1 14 ? 18.438 0.317 0.275 1 82.25 14 CYS B N 1
ATOM 1316 C CA . CYS B 1 14 ? 17.547 0.218 1.424 1 82.25 14 CYS B CA 1
ATOM 1317 C C . CYS B 1 14 ? 17.516 -1.207 1.965 1 82.25 14 CYS B C 1
ATOM 1319 O O . CYS B 1 14 ? 17.172 -2.141 1.24 1 82.25 14 CYS B O 1
ATOM 1321 N N . PRO B 1 15 ? 17.969 -1.277 3.164 1 84 15 PRO B N 1
ATOM 1322 C CA . PRO B 1 15 ? 17.906 -2.621 3.744 1 84 15 PRO B CA 1
ATOM 1323 C C . PRO B 1 15 ? 16.469 -3.16 3.809 1 84 15 PRO B C 1
ATOM 1325 O O . PRO B 1 15 ? 15.523 -2.389 3.975 1 84 15 PRO B O 1
ATOM 1328 N N . LEU B 1 16 ? 16.359 -4.477 3.602 1 88.44 16 LEU B N 1
ATOM 1329 C CA . LEU B 1 16 ? 15.062 -5.117 3.754 1 88.44 16 LEU B CA 1
ATOM 1330 C C . LEU B 1 16 ? 14.617 -5.098 5.211 1 88.44 16 LEU B C 1
ATOM 1332 O O . LEU B 1 16 ? 15.438 -5.223 6.121 1 88.44 16 LEU B O 1
ATOM 1336 N N . PRO B 1 17 ? 13.359 -4.91 5.375 1 88.5 17 PRO B N 1
ATOM 1337 C CA . PRO B 1 17 ? 12.828 -4.793 6.734 1 88.5 17 PRO B CA 1
ATOM 1338 C C . PRO B 1 17 ? 12.656 -6.148 7.418 1 88.5 17 PRO B C 1
ATOM 1340 O O . PRO B 1 17 ? 11.727 -6.324 8.211 1 88.5 17 PRO B O 1
ATOM 1343 N N . PHE B 1 18 ? 13.484 -7.082 6.992 1 90.69 18 PHE B N 1
ATOM 1344 C CA . PHE B 1 18 ? 13.453 -8.414 7.582 1 90.69 18 PHE B CA 1
ATOM 1345 C C . PHE B 1 18 ? 14.852 -8.859 7.992 1 90.69 18 PHE B C 1
ATOM 1347 O O . PHE B 1 18 ? 15.82 -8.609 7.273 1 90.69 18 PHE B O 1
ATOM 1354 N N . THR B 1 19 ? 15.062 -9.398 9.18 1 84.06 19 THR B N 1
ATOM 1355 C CA . THR B 1 19 ? 16.391 -9.734 9.688 1 84.06 19 THR B CA 1
ATOM 1356 C C . THR B 1 19 ? 16.734 -11.188 9.391 1 84.06 19 THR B C 1
ATOM 1358 O O . THR B 1 19 ? 17.906 -11.555 9.289 1 84.06 19 THR B O 1
ATOM 1361 N N . ASP B 1 20 ? 15.852 -12.156 9.172 1 86.06 20 ASP B N 1
ATOM 1362 C CA . ASP B 1 20 ? 16.156 -13.586 9.094 1 86.06 20 ASP B CA 1
ATOM 1363 C C . ASP B 1 20 ? 15.68 -14.172 7.766 1 86.06 20 ASP B C 1
ATOM 1365 O O . ASP B 1 20 ? 15.062 -15.234 7.734 1 86.06 20 ASP B O 1
ATOM 1369 N N . LEU B 1 21 ? 16.188 -13.422 6.746 1 93.06 21 LEU B N 1
ATOM 1370 C CA . LEU B 1 21 ? 15.812 -13.945 5.441 1 93.06 21 LEU B CA 1
ATOM 1371 C C . LEU B 1 21 ? 16.891 -14.883 4.895 1 93.06 21 LEU B C 1
ATOM 1373 O O . LEU B 1 21 ? 18.094 -14.609 5.043 1 93.06 21 LEU B O 1
ATOM 1377 N N . PRO B 1 22 ? 16.453 -15.93 4.293 1 93.19 22 PRO B N 1
ATOM 1378 C CA . PRO B 1 22 ? 17.453 -16.781 3.631 1 93.19 22 PRO B CA 1
ATOM 1379 C C . PRO B 1 22 ? 18.266 -16.016 2.584 1 93.19 22 PRO B C 1
ATOM 1381 O O . PRO B 1 22 ? 17.734 -15.164 1.876 1 93.19 22 PRO B O 1
ATOM 1384 N N . PRO B 1 23 ? 19.531 -16.297 2.502 1 91.62 23 PRO B N 1
ATOM 1385 C CA . PRO B 1 23 ? 20.391 -15.57 1.56 1 91.62 23 PRO B CA 1
ATOM 1386 C C . PRO B 1 23 ? 19.969 -15.773 0.106 1 91.62 23 PRO B C 1
ATOM 1388 O O . PRO B 1 23 ? 20.203 -14.898 -0.735 1 91.62 23 PRO B O 1
ATOM 1391 N N . ASP B 1 24 ? 19.344 -16.875 -0.192 1 94.31 24 ASP B N 1
ATOM 1392 C CA . ASP B 1 24 ? 18.953 -17.188 -1.566 1 94.31 24 ASP B CA 1
ATOM 1393 C C . ASP B 1 24 ? 17.453 -17 -1.773 1 94.31 24 ASP B C 1
ATOM 1395 O O . ASP B 1 24 ? 16.859 -17.609 -2.666 1 94.31 24 ASP B O 1
ATOM 1399 N N . ILE B 1 25 ? 16.953 -16.172 -1.017 1 96.88 25 ILE B N 1
ATOM 1400 C CA . ILE B 1 25 ? 15.508 -15.977 -1.138 1 96.88 25 ILE B CA 1
ATOM 1401 C C . ILE B 1 25 ? 15.18 -15.406 -2.516 1 96.88 25 ILE B C 1
ATOM 1403 O O . ILE B 1 25 ? 15.938 -14.586 -3.051 1 96.88 25 ILE B O 1
ATOM 1407 N N . ILE B 1 26 ? 14.086 -15.891 -3.012 1 97.81 26 ILE B N 1
ATOM 1408 C CA . ILE B 1 26 ? 13.602 -15.336 -4.27 1 97.81 26 ILE B CA 1
ATOM 1409 C C . ILE B 1 26 ? 12.883 -14.016 -4.008 1 97.81 26 ILE B C 1
ATOM 1411 O O . ILE B 1 26 ? 11.875 -13.984 -3.291 1 97.81 26 ILE B O 1
ATOM 1415 N N . GLU B 1 27 ? 13.383 -13.008 -4.551 1 97.44 27 GLU B N 1
ATOM 1416 C CA . GLU B 1 27 ? 12.773 -11.688 -4.426 1 97.44 27 GLU B CA 1
ATOM 1417 C C . GLU B 1 27 ? 12.094 -11.266 -5.727 1 97.44 27 GLU B C 1
ATOM 1419 O O . GLU B 1 27 ? 12.758 -11.133 -6.762 1 97.44 27 GLU B O 1
ATOM 1424 N N . MET B 1 28 ? 10.812 -11.039 -5.605 1 98.25 28 MET B N 1
ATOM 1425 C CA . MET B 1 28 ? 10.031 -10.516 -6.719 1 98.25 28 MET B CA 1
ATOM 1426 C C . MET B 1 28 ? 9.922 -8.992 -6.633 1 98.25 28 MET B C 1
ATOM 1428 O O . MET B 1 28 ? 9.117 -8.469 -5.867 1 98.25 28 MET B O 1
ATOM 1432 N N . LYS B 1 29 ? 10.711 -8.359 -7.398 1 97.06 29 LYS B N 1
ATOM 1433 C CA . LYS B 1 29 ? 10.656 -6.898 -7.445 1 97.06 29 LYS B CA 1
ATOM 1434 C C . LYS B 1 29 ? 9.594 -6.418 -8.43 1 97.06 29 LYS B C 1
ATOM 1436 O O . LYS B 1 29 ? 9.75 -6.57 -9.641 1 97.06 29 LYS B O 1
ATOM 1441 N N . VAL B 1 30 ? 8.609 -5.789 -7.887 1 98.06 30 VAL B N 1
ATOM 1442 C CA . VAL B 1 30 ? 7.496 -5.32 -8.695 1 98.06 30 VAL B CA 1
ATOM 1443 C C . VAL B 1 30 ? 7.727 -3.869 -9.109 1 98.06 30 VAL B C 1
ATOM 1445 O O . VAL B 1 30 ? 8.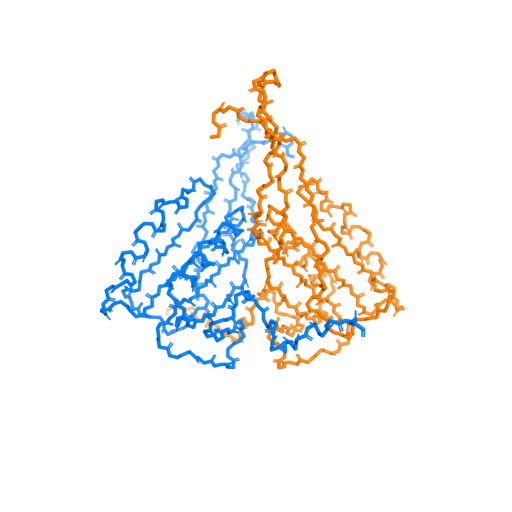047 -3.023 -8.266 1 98.06 30 VAL B O 1
ATOM 1448 N N . LYS B 1 31 ? 7.586 -3.617 -10.336 1 95.75 31 LYS B N 1
ATOM 1449 C CA . LYS B 1 31 ? 7.715 -2.268 -10.875 1 95.75 31 LYS B CA 1
ATOM 1450 C C . LYS B 1 31 ? 6.41 -1.806 -11.516 1 95.75 31 LYS B C 1
ATOM 1452 O O . LYS B 1 31 ? 5.535 -2.621 -11.812 1 95.75 31 LYS B O 1
ATOM 1457 N N . ASP B 1 32 ? 6.344 -0.509 -11.719 1 91.88 32 ASP B N 1
ATOM 1458 C CA . ASP B 1 32 ? 5.145 0.06 -12.328 1 91.88 32 ASP B CA 1
ATOM 1459 C C . ASP B 1 32 ? 4.887 -0.552 -13.703 1 91.88 32 ASP B C 1
ATOM 1461 O O . ASP B 1 32 ? 3.74 -0.842 -14.055 1 91.88 32 ASP B O 1
ATOM 1465 N N . GLY B 1 33 ? 5.949 -0.779 -14.398 1 93.75 33 GLY B N 1
ATOM 1466 C CA . GLY B 1 33 ? 5.82 -1.321 -15.742 1 93.75 33 GLY B CA 1
ATOM 1467 C C . GLY B 1 33 ? 5.766 -2.838 -15.766 1 93.75 33 GLY B C 1
ATOM 1468 O O . GLY B 1 33 ? 5.582 -3.438 -16.828 1 93.75 33 GLY B O 1
ATOM 1469 N N . SER B 1 34 ? 5.809 -3.5 -14.672 1 95.94 34 SER B N 1
ATOM 1470 C CA . SER B 1 34 ? 5.812 -4.957 -14.617 1 95.94 34 SER B CA 1
ATOM 1471 C C . SER B 1 34 ? 4.469 -5.527 -15.062 1 95.94 34 SER B C 1
ATOM 1473 O O . SER B 1 34 ? 3.416 -4.965 -14.758 1 95.94 34 SER B O 1
ATOM 1475 N N . LYS B 1 35 ? 4.57 -6.59 -15.742 1 96 35 LYS B N 1
ATOM 1476 C CA . LYS B 1 35 ? 3.357 -7.332 -16.078 1 96 35 LYS B CA 1
ATOM 1477 C C . LYS B 1 35 ? 3.061 -8.406 -15.047 1 96 35 LYS B C 1
ATOM 1479 O O . LYS B 1 35 ? 3.867 -9.312 -14.836 1 96 35 LYS B O 1
ATOM 1484 N N . ILE B 1 36 ? 1.922 -8.352 -14.484 1 96.75 36 ILE B N 1
ATOM 1485 C CA . ILE B 1 36 ? 1.549 -9.258 -13.398 1 96.75 36 ILE B CA 1
ATOM 1486 C C . ILE B 1 36 ? 1.588 -10.703 -13.898 1 96.75 36 ILE B C 1
ATOM 1488 O O . ILE B 1 36 ? 2.066 -11.594 -13.188 1 96.75 36 ILE B O 1
ATOM 1492 N N . ARG B 1 37 ? 1.163 -10.914 -15.023 1 96.69 37 ARG B N 1
ATOM 1493 C CA . ARG B 1 37 ? 1.139 -12.258 -15.594 1 96.69 37 ARG B CA 1
ATOM 1494 C C . ARG B 1 37 ? 2.537 -12.867 -15.617 1 96.69 37 ARG B C 1
ATOM 1496 O O . ARG B 1 37 ? 2.719 -14.031 -15.25 1 96.69 37 ARG B O 1
ATOM 1503 N N . ASN B 1 38 ? 3.438 -12.07 -16.031 1 97.25 38 ASN B N 1
ATOM 1504 C CA . ASN B 1 38 ? 4.812 -12.547 -16.109 1 97.25 38 ASN B CA 1
ATOM 1505 C C . ASN B 1 38 ? 5.387 -12.82 -14.711 1 97.25 38 ASN B C 1
ATOM 1507 O O . ASN B 1 38 ? 6 -13.859 -14.484 1 97.25 38 ASN B O 1
ATOM 1511 N N . LEU B 1 39 ? 5.16 -11.852 -13.852 1 98.06 39 LEU B N 1
ATOM 1512 C CA . LEU B 1 39 ? 5.633 -12 -12.477 1 98.06 39 LEU B CA 1
ATOM 1513 C C . LEU B 1 39 ? 5.07 -13.266 -11.844 1 98.06 39 LEU B C 1
ATOM 1515 O O . LEU B 1 39 ? 5.816 -14.062 -11.273 1 98.06 39 LEU B O 1
ATOM 1519 N N . MET B 1 40 ? 3.807 -13.438 -12.008 1 98 40 MET B N 1
ATOM 1520 C CA . MET B 1 40 ? 3.129 -14.5 -11.266 1 98 40 MET B CA 1
ATOM 1521 C C . MET B 1 40 ? 3.406 -15.859 -11.891 1 98 40 MET B C 1
ATOM 1523 O O . MET B 1 40 ? 3.484 -16.875 -11.188 1 98 40 MET B O 1
ATOM 1527 N N . GLY B 1 41 ? 3.59 -15.867 -13.234 1 97.44 41 GLY B N 1
ATOM 1528 C CA . GLY B 1 41 ? 4.02 -17.109 -13.852 1 97.44 41 GLY B CA 1
ATOM 1529 C C . GLY B 1 41 ? 5.316 -17.641 -13.273 1 97.44 41 GLY B C 1
ATOM 1530 O O . GLY B 1 41 ? 5.406 -18.828 -12.922 1 97.44 41 GLY B O 1
ATOM 1531 N N . TYR B 1 42 ? 6.219 -16.797 -13.117 1 98.06 42 TYR B N 1
ATOM 1532 C CA . TYR B 1 42 ? 7.512 -17.156 -12.547 1 98.06 42 TYR B CA 1
ATOM 1533 C C . TYR B 1 42 ? 7.379 -17.5 -11.062 1 98.06 42 TYR B C 1
ATOM 1535 O O . TYR B 1 42 ? 7.84 -18.547 -10.617 1 98.06 42 TYR B O 1
ATOM 1543 N N . ALA B 1 43 ? 6.781 -16.672 -10.305 1 98.5 43 ALA B N 1
ATOM 1544 C CA . ALA B 1 43 ? 6.703 -16.781 -8.852 1 98.5 43 ALA B CA 1
ATOM 1545 C C . ALA B 1 43 ? 5.949 -18.031 -8.438 1 98.5 43 ALA B C 1
ATOM 1547 O O . ALA B 1 43 ? 6.379 -18.75 -7.527 1 98.5 43 ALA B O 1
ATOM 1548 N N . ILE B 1 44 ? 4.863 -18.312 -9.094 1 97.81 44 ILE B N 1
ATOM 1549 C CA . ILE B 1 44 ? 4.055 -19.484 -8.766 1 97.81 44 ILE B CA 1
ATOM 1550 C C . ILE B 1 44 ? 4.84 -20.766 -9.086 1 97.81 44 ILE B C 1
ATOM 1552 O O . ILE B 1 44 ? 4.852 -21.703 -8.289 1 97.81 44 ILE B O 1
ATOM 1556 N N . GLY B 1 45 ? 5.48 -20.75 -10.25 1 97.69 45 GLY B N 1
ATOM 1557 C CA . GLY B 1 45 ? 6.32 -21.875 -10.602 1 97.69 45 GLY B CA 1
ATOM 1558 C C . GLY B 1 45 ? 7.391 -22.172 -9.57 1 97.69 45 GLY B C 1
ATOM 1559 O O . GLY B 1 45 ? 7.633 -23.328 -9.227 1 97.69 45 GLY B O 1
ATOM 1560 N N . LYS B 1 46 ? 7.973 -21.188 -9.086 1 98.06 46 LYS B N 1
ATOM 1561 C CA . LYS B 1 46 ? 9.008 -21.328 -8.07 1 98.06 46 LYS B CA 1
ATOM 1562 C C . LYS B 1 46 ? 8.414 -21.844 -6.754 1 98.06 46 LYS B C 1
ATOM 1564 O O . LYS B 1 46 ? 8.93 -22.781 -6.16 1 98.06 46 LYS B O 1
ATOM 1569 N N . MET B 1 47 ? 7.316 -21.281 -6.293 1 97.5 47 MET B N 1
ATOM 1570 C CA . MET B 1 47 ? 6.73 -21.594 -4.992 1 97.5 47 MET B CA 1
ATOM 1571 C C . MET B 1 47 ? 6.137 -23 -4.98 1 97.5 47 MET B C 1
ATOM 1573 O O . MET B 1 47 ? 5.926 -23.578 -3.914 1 97.5 47 MET B O 1
ATOM 1577 N N . GLU B 1 48 ? 5.891 -23.5 -6.133 1 96 48 GLU B N 1
ATOM 1578 C CA . GLU B 1 48 ? 5.367 -24.859 -6.223 1 96 48 GLU B CA 1
ATOM 1579 C C . GLU B 1 48 ? 6.453 -25.891 -5.926 1 96 48 GLU B C 1
ATOM 1581 O O . GLU B 1 48 ? 6.156 -27.031 -5.586 1 96 48 GLU B O 1
ATOM 1586 N N . LEU B 1 49 ? 7.641 -25.5 -6.066 1 96.44 49 LEU B N 1
ATOM 1587 C CA . LEU B 1 49 ? 8.75 -26.375 -5.715 1 96.44 4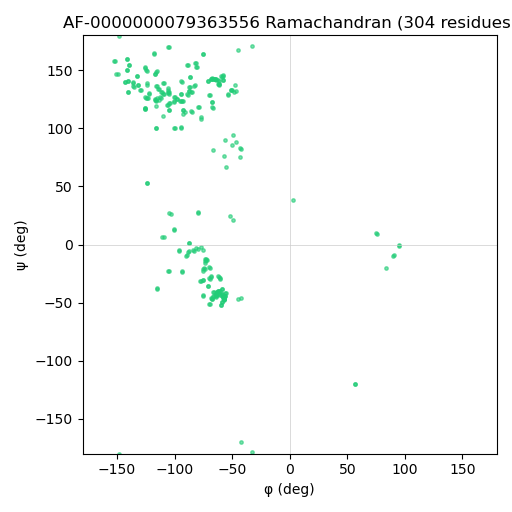9 LEU B CA 1
ATOM 1588 C C . LEU B 1 49 ? 8.852 -26.547 -4.203 1 96.44 49 LEU B C 1
ATOM 1590 O O . LEU B 1 49 ? 8.727 -25.562 -3.457 1 96.44 49 LEU B O 1
ATOM 1594 N N . ASP B 1 50 ? 9.156 -27.766 -3.777 1 95.81 50 ASP B N 1
ATOM 1595 C CA . ASP B 1 50 ? 9.234 -28.047 -2.35 1 95.81 50 ASP B CA 1
ATOM 1596 C C . ASP B 1 50 ? 10.422 -27.344 -1.704 1 95.81 50 ASP B C 1
ATOM 1598 O O . ASP B 1 50 ? 10.375 -26.984 -0.526 1 95.81 50 ASP B O 1
ATOM 1602 N N . SER B 1 51 ? 11.383 -27.125 -2.455 1 96.44 51 SER B N 1
ATOM 1603 C CA . SER B 1 51 ? 12.617 -26.547 -1.925 1 96.44 51 SER B CA 1
ATOM 1604 C C . SER B 1 51 ? 12.453 -25.062 -1.643 1 96.44 51 SER B C 1
ATOM 1606 O O . SER B 1 51 ? 13.211 -24.484 -0.859 1 96.44 51 SER B O 1
ATOM 1608 N N . VAL B 1 52 ? 11.523 -24.438 -2.275 1 97.69 52 VAL B N 1
ATOM 1609 C CA . VAL B 1 52 ? 11.273 -23.016 -2.062 1 97.69 52 VAL B CA 1
ATOM 1610 C C . VAL B 1 52 ? 10.242 -22.844 -0.953 1 97.69 52 VAL B C 1
ATOM 1612 O O . VAL B 1 52 ? 9.062 -23.141 -1.14 1 97.69 52 VAL B O 1
ATOM 1615 N N . ARG B 1 53 ? 10.703 -22.281 0.128 1 97.5 53 ARG B N 1
ATOM 1616 C CA . ARG B 1 53 ? 9.852 -22.219 1.309 1 97.5 53 ARG B CA 1
ATOM 1617 C C . ARG B 1 53 ? 9.32 -20.812 1.522 1 97.5 53 ARG B C 1
ATOM 1619 O O . ARG B 1 53 ? 8.305 -20.609 2.195 1 97.5 53 ARG B O 1
ATOM 1626 N N . GLN B 1 54 ? 10.031 -19.828 0.955 1 98.25 54 GLN B N 1
ATOM 1627 C CA . GLN B 1 54 ? 9.656 -18.422 1.123 1 98.25 54 GLN B CA 1
ATOM 1628 C C . GLN B 1 54 ? 9.875 -17.641 -0.166 1 98.25 54 GLN B C 1
ATOM 1630 O O . GLN B 1 54 ? 10.75 -17.984 -0.968 1 98.25 54 GLN B O 1
ATOM 1635 N N . ILE B 1 55 ? 9.078 -16.656 -0.342 1 98.5 55 ILE B N 1
ATOM 1636 C CA . ILE B 1 55 ? 9.219 -15.703 -1.446 1 98.5 55 ILE B CA 1
ATOM 1637 C C . ILE B 1 55 ? 8.914 -14.289 -0.957 1 98.5 55 ILE B C 1
ATOM 1639 O O . ILE B 1 55 ? 8.031 -14.094 -0.122 1 98.5 55 ILE B O 1
ATOM 1643 N N . LEU B 1 56 ? 9.695 -13.336 -1.439 1 98.38 56 LEU B N 1
ATOM 1644 C CA . LEU B 1 56 ? 9.562 -11.938 -1.044 1 98.38 56 LEU B CA 1
ATOM 1645 C C . LEU B 1 56 ? 9.086 -11.086 -2.213 1 98.38 56 LEU B C 1
ATOM 1647 O O . LEU B 1 56 ? 9.664 -11.133 -3.299 1 98.38 56 LEU B O 1
ATOM 1651 N N . PHE B 1 57 ? 8 -10.359 -1.928 1 97.75 57 PHE B N 1
ATOM 1652 C CA . PHE B 1 57 ? 7.539 -9.367 -2.893 1 97.75 57 PHE B CA 1
ATOM 1653 C C . PHE B 1 57 ? 7.875 -7.957 -2.426 1 97.75 57 PHE B C 1
ATOM 1655 O O . PHE B 1 57 ? 7.582 -7.59 -1.286 1 97.75 57 PHE B O 1
ATOM 1662 N N . THR B 1 58 ? 8.461 -7.168 -3.273 1 97.19 58 THR B N 1
ATOM 1663 C CA . THR B 1 58 ? 8.789 -5.785 -2.941 1 97.19 58 THR B CA 1
ATOM 1664 C C . THR B 1 58 ? 8.344 -4.84 -4.055 1 97.19 58 THR B C 1
ATOM 1666 O O . THR B 1 58 ? 8.438 -5.176 -5.238 1 97.19 58 THR B O 1
ATOM 1669 N N . GLY B 1 59 ? 7.773 -3.738 -3.686 1 96.62 59 GLY B N 1
ATOM 1670 C CA . GLY B 1 59 ? 7.375 -2.684 -4.605 1 96.62 59 GLY B CA 1
ATOM 1671 C C . GLY B 1 59 ? 7.371 -1.307 -3.967 1 96.62 59 GLY B C 1
ATOM 1672 O O . GLY B 1 59 ? 7.246 -1.182 -2.748 1 96.62 59 GLY B O 1
ATOM 1673 N N . SER B 1 60 ? 7.473 -0.264 -4.801 1 95.06 60 SER B N 1
ATOM 1674 C CA . SER B 1 60 ? 7.484 1.106 -4.297 1 95.06 60 SER B CA 1
ATOM 1675 C C . SER B 1 60 ? 6.691 2.037 -5.211 1 95.06 60 SER B C 1
ATOM 1677 O O . SER B 1 60 ? 6.449 1.715 -6.375 1 95.06 60 SER B O 1
ATOM 1679 N N . GLY B 1 61 ? 6.312 3.176 -4.578 1 92.69 61 GLY B N 1
ATOM 1680 C CA . GLY B 1 61 ? 5.559 4.156 -5.34 1 92.69 61 GLY B CA 1
ATOM 1681 C C . GLY B 1 61 ? 4.289 3.586 -5.953 1 92.69 61 GLY B C 1
ATOM 1682 O O . GLY B 1 61 ? 3.459 3.012 -5.246 1 92.69 61 GLY B O 1
ATOM 1683 N N . LYS B 1 62 ? 4.27 3.686 -7.297 1 91.62 62 LYS B N 1
ATOM 1684 C CA . LYS B 1 62 ? 3.08 3.248 -8.023 1 91.62 62 LYS B CA 1
ATOM 1685 C C . LYS B 1 62 ? 2.975 1.727 -8.039 1 91.62 62 LYS B C 1
ATOM 1687 O O . LYS B 1 62 ? 1.906 1.176 -8.312 1 91.62 62 LYS B O 1
ATOM 1692 N N . ALA B 1 63 ? 4.012 1.073 -7.68 1 96.38 63 ALA B N 1
ATOM 1693 C CA . ALA B 1 63 ? 4.031 -0.385 -7.746 1 96.38 63 ALA B CA 1
ATOM 1694 C C . ALA B 1 63 ? 3.477 -1.001 -6.465 1 96.38 63 ALA B C 1
ATOM 1696 O O . ALA B 1 63 ? 3.266 -2.215 -6.391 1 96.38 63 ALA B O 1
ATOM 1697 N N . VAL B 1 64 ? 3.191 -0.226 -5.496 1 95.5 64 VAL B N 1
ATOM 1698 C CA . VAL B 1 64 ? 2.721 -0.734 -4.211 1 95.5 64 VAL B CA 1
ATOM 1699 C C . VAL B 1 64 ? 1.422 -1.514 -4.41 1 95.5 64 VAL B C 1
ATOM 1701 O O . VAL B 1 64 ? 1.307 -2.66 -3.973 1 95.5 64 VAL B O 1
ATOM 1704 N N . SER B 1 65 ? 0.49 -0.969 -5.031 1 95.31 65 SER B N 1
ATOM 1705 C CA . SER B 1 65 ? -0.801 -1.608 -5.258 1 95.31 65 SER B CA 1
ATOM 1706 C C . SER B 1 65 ? -0.646 -2.902 -6.051 1 95.31 65 SER B C 1
ATOM 1708 O O . SER B 1 65 ? -1.27 -3.914 -5.727 1 95.31 65 SER B O 1
ATOM 1710 N N . LYS B 1 66 ? 0.175 -2.846 -7.055 1 95.75 66 LYS B N 1
ATOM 1711 C CA . LYS B 1 66 ? 0.432 -4.035 -7.867 1 95.75 66 LYS B CA 1
ATOM 1712 C C . LYS B 1 66 ? 1.065 -5.141 -7.031 1 95.75 66 LYS B C 1
ATOM 1714 O O . LYS B 1 66 ? 0.764 -6.32 -7.223 1 95.75 66 LYS B O 1
ATOM 1719 N N . THR B 1 67 ? 1.963 -4.762 -6.168 1 96.81 67 THR B N 1
ATOM 1720 C CA . THR B 1 67 ? 2.6 -5.723 -5.273 1 96.81 67 THR B CA 1
ATOM 1721 C C . THR B 1 67 ? 1.559 -6.434 -4.414 1 96.81 67 THR B C 1
ATOM 1723 O O . THR B 1 67 ? 1.588 -7.66 -4.281 1 96.81 67 THR B O 1
ATOM 1726 N N . ILE B 1 68 ? 0.635 -5.633 -3.945 1 95.12 68 ILE B N 1
ATOM 1727 C CA . ILE B 1 68 ? -0.433 -6.18 -3.115 1 95.12 68 ILE B CA 1
ATOM 1728 C C . ILE B 1 68 ? -1.267 -7.164 -3.932 1 95.12 68 ILE B C 1
ATOM 1730 O O . ILE B 1 68 ? -1.601 -8.25 -3.449 1 95.12 68 ILE B O 1
ATOM 1734 N N . THR B 1 69 ? -1.542 -6.879 -5.117 1 94.12 69 THR B N 1
ATOM 1735 C CA . THR B 1 69 ? -2.324 -7.727 -6.012 1 94.12 69 THR B CA 1
ATOM 1736 C C . THR B 1 69 ? -1.604 -9.047 -6.273 1 94.12 69 THR B C 1
ATOM 1738 O O . THR B 1 69 ? -2.223 -10.109 -6.242 1 94.12 69 THR B O 1
ATOM 1741 N N . CYS B 1 70 ? -0.322 -9 -6.531 1 96.06 70 CYS B N 1
ATOM 1742 C CA . CYS B 1 70 ? 0.46 -10.203 -6.758 1 96.06 70 CYS B CA 1
ATOM 1743 C C . CYS B 1 70 ? 0.345 -11.156 -5.574 1 96.06 70 CYS B C 1
ATOM 1745 O O . CYS B 1 70 ? 0.156 -12.359 -5.754 1 96.06 70 CYS B O 1
ATOM 1747 N N . VAL B 1 71 ? 0.442 -10.602 -4.465 1 95.56 71 VAL B N 1
ATOM 1748 C CA . VAL B 1 71 ? 0.429 -11.398 -3.238 1 95.56 71 VAL B CA 1
ATOM 1749 C C . VAL B 1 71 ? -0.94 -12.047 -3.061 1 95.56 71 VAL B C 1
ATOM 1751 O O . VAL B 1 71 ? -1.033 -13.219 -2.682 1 95.56 71 VAL B O 1
ATOM 1754 N N . GLU B 1 72 ? -1.938 -11.305 -3.354 1 92.56 72 GLU B N 1
ATOM 1755 C CA . GLU B 1 72 ? -3.289 -11.852 -3.295 1 92.56 72 GLU B CA 1
ATOM 1756 C C . GLU B 1 72 ? -3.441 -13.055 -4.227 1 92.56 72 GLU B C 1
ATOM 1758 O O . GLU B 1 72 ? -3.992 -14.086 -3.834 1 92.56 72 GLU B O 1
ATOM 1763 N N . ILE B 1 73 ? -3.035 -12.883 -5.371 1 93.19 73 ILE B N 1
ATOM 1764 C CA . ILE B 1 73 ? -3.102 -13.961 -6.359 1 93.19 73 ILE B CA 1
ATOM 1765 C C . ILE B 1 73 ? -2.348 -15.18 -5.844 1 93.19 73 ILE B C 1
ATOM 1767 O O . ILE B 1 73 ? -2.85 -16.312 -5.918 1 93.19 73 ILE B O 1
ATOM 1771 N N . MET B 1 74 ? -1.139 -14.984 -5.328 1 95.75 74 MET B N 1
ATOM 1772 C CA . MET B 1 74 ? -0.321 -16.078 -4.797 1 95.75 74 MET B CA 1
ATOM 1773 C C . MET B 1 74 ? -1.058 -16.812 -3.684 1 95.75 74 MET B C 1
ATOM 1775 O O . MET B 1 74 ? -1.113 -18.047 -3.686 1 95.75 74 MET B O 1
ATOM 1779 N N . LYS B 1 75 ? -1.639 -16.062 -2.787 1 93.31 75 LYS B N 1
ATOM 1780 C CA . LYS B 1 75 ? -2.295 -16.656 -1.625 1 93.31 75 LYS B CA 1
ATOM 1781 C C . LYS B 1 75 ? -3.564 -17.391 -2.029 1 93.31 75 LYS B C 1
ATOM 1783 O O . LYS B 1 75 ? -3.967 -18.359 -1.363 1 93.31 75 LYS B O 1
ATOM 1788 N N . ARG B 1 76 ? -4.18 -16.984 -3.049 1 90.81 76 ARG B N 1
ATOM 1789 C CA . ARG B 1 76 ? -5.355 -17.703 -3.537 1 90.81 76 ARG B CA 1
ATOM 1790 C C . ARG B 1 76 ? -4.961 -19.031 -4.164 1 90.81 76 ARG B C 1
ATOM 1792 O O . ARG B 1 76 ? -5.715 -20 -4.09 1 90.81 76 ARG B O 1
ATOM 1799 N N . ARG B 1 77 ? -3.85 -19.047 -4.809 1 92.75 77 ARG B N 1
ATOM 1800 C CA . ARG B 1 77 ? -3.35 -20.266 -5.449 1 92.75 77 ARG B CA 1
ATOM 1801 C C . ARG B 1 77 ? -2.787 -21.234 -4.414 1 92.75 77 ARG B C 1
ATOM 1803 O O . ARG B 1 77 ? -3.01 -22.438 -4.504 1 92.75 77 ARG B O 1
ATOM 1810 N N . LEU B 1 78 ? -2.039 -20.688 -3.488 1 94.12 78 LEU B N 1
ATOM 1811 C CA . LEU B 1 78 ? -1.447 -21.453 -2.4 1 94.12 78 LEU B CA 1
ATOM 1812 C C . LEU B 1 78 ? -1.992 -21 -1.051 1 94.12 78 LEU B C 1
ATOM 1814 O O . LEU B 1 78 ? -1.438 -20.094 -0.426 1 94.12 78 LEU B O 1
ATOM 1818 N N . LYS B 1 79 ? -2.938 -21.656 -0.424 1 90.5 79 LYS B N 1
ATOM 1819 C CA . LYS B 1 79 ? -3.768 -21.172 0.68 1 90.5 79 LYS B CA 1
ATOM 1820 C C . LYS B 1 79 ? -3.047 -21.344 2.016 1 90.5 79 LYS B C 1
ATOM 1822 O O . LYS B 1 79 ? -3.469 -20.766 3.025 1 90.5 79 LYS B O 1
ATOM 1827 N N . GLU B 1 80 ? -1.915 -21.938 2.025 1 93.94 80 GLU B N 1
ATOM 1828 C CA . GLU B 1 80 ? -1.258 -22.25 3.289 1 93.94 80 GLU B CA 1
ATOM 1829 C C . GLU B 1 80 ? -0.161 -21.25 3.611 1 93.94 80 GLU B C 1
ATOM 1831 O O . GLU B 1 80 ? 0.572 -21.406 4.59 1 93.94 80 GLU B O 1
ATOM 1836 N N . LEU B 1 81 ? -0.136 -20.219 2.957 1 96.06 81 LEU B N 1
ATOM 1837 C CA . LEU B 1 81 ? 1.001 -19.312 3.08 1 96.06 81 LEU B CA 1
ATOM 1838 C C . LEU B 1 81 ? 0.787 -18.328 4.223 1 96.06 81 LEU B C 1
ATOM 1840 O O . LEU B 1 81 ? -0.273 -17.703 4.32 1 96.06 81 LEU B O 1
ATOM 1844 N N . HIS B 1 82 ? 1.826 -18.188 5.082 1 95.69 82 HIS B N 1
ATOM 1845 C CA . HIS B 1 82 ? 1.935 -17.109 6.059 1 95.69 82 HIS B CA 1
ATOM 1846 C C . HIS B 1 82 ? 2.457 -15.836 5.414 1 95.69 82 HIS B C 1
ATOM 1848 O O . HIS B 1 82 ? 3.184 -15.891 4.418 1 95.69 82 HIS B O 1
ATOM 1854 N N . GLN B 1 83 ? 2.072 -14.766 6.012 1 93.81 83 GLN B N 1
ATOM 1855 C CA . GLN B 1 83 ? 2.463 -13.492 5.41 1 93.81 83 GLN B CA 1
ATOM 1856 C C . GLN B 1 83 ? 2.945 -12.508 6.473 1 93.81 83 GLN B C 1
ATOM 1858 O O . GLN B 1 83 ? 2.393 -12.453 7.574 1 93.81 83 GLN B O 1
ATOM 1863 N N . ILE B 1 84 ? 3.975 -11.797 6.145 1 91.88 84 ILE B N 1
ATOM 1864 C CA . ILE B 1 84 ? 4.32 -10.586 6.883 1 91.88 84 ILE B CA 1
ATOM 1865 C C . ILE B 1 84 ? 4.438 -9.414 5.914 1 91.88 84 ILE B C 1
ATOM 1867 O O . ILE B 1 84 ? 5.152 -9.492 4.914 1 91.88 84 ILE B O 1
ATOM 1871 N N . THR B 1 85 ? 3.723 -8.383 6.215 1 91.19 85 THR B N 1
ATOM 1872 C CA . THR B 1 85 ? 3.738 -7.18 5.391 1 91.19 85 THR B CA 1
ATOM 1873 C C . THR B 1 85 ? 4.438 -6.035 6.117 1 91.19 85 THR B C 1
ATOM 1875 O O . THR B 1 85 ? 4.145 -5.762 7.285 1 91.19 85 THR B O 1
ATOM 1878 N N . LYS B 1 86 ? 5.348 -5.461 5.414 1 89.06 86 LYS B N 1
ATOM 1879 C CA . LYS B 1 86 ? 6.043 -4.277 5.91 1 89.06 86 LYS B CA 1
ATOM 1880 C C . LYS B 1 86 ? 5.883 -3.104 4.945 1 89.06 86 LYS B C 1
ATOM 1882 O O . LYS B 1 86 ? 6.039 -3.266 3.732 1 89.06 86 LYS B O 1
ATOM 1887 N N . VAL B 1 87 ? 5.496 -2.006 5.52 1 89.25 87 VAL B N 1
ATOM 1888 C CA . VAL B 1 87 ? 5.41 -0.769 4.75 1 89.25 87 VAL B CA 1
ATOM 1889 C C . VAL B 1 87 ? 6.477 0.213 5.227 1 89.25 87 VAL B C 1
ATOM 1891 O O . VAL B 1 87 ? 6.645 0.422 6.43 1 89.25 87 VAL B O 1
ATOM 1894 N N . LEU B 1 88 ? 7.18 0.752 4.328 1 87.69 88 LEU B N 1
ATOM 1895 C CA . LEU B 1 88 ? 8.273 1.661 4.66 1 87.69 88 LEU B CA 1
ATOM 1896 C C . LEU B 1 88 ? 8.438 2.727 3.58 1 87.69 88 LEU B C 1
ATOM 1898 O O . LEU B 1 88 ? 7.613 2.832 2.672 1 87.69 88 LEU B O 1
ATOM 1902 N N . PHE B 1 89 ? 9.422 3.619 3.807 1 89.19 89 PHE B N 1
ATOM 1903 C CA . PHE B 1 89 ? 9.773 4.637 2.826 1 89.19 89 PHE B CA 1
ATOM 1904 C C . PHE B 1 89 ? 11.172 4.391 2.275 1 89.19 89 PHE B C 1
ATOM 1906 O O . PHE B 1 89 ? 12.086 4.035 3.023 1 89.19 89 PHE B O 1
ATOM 1913 N N . LYS B 1 90 ? 11.188 4.496 1.076 1 90.88 90 LYS B N 1
ATOM 1914 C CA . LYS B 1 90 ? 12.469 4.391 0.378 1 90.88 90 LYS B CA 1
ATOM 1915 C C . LYS B 1 90 ? 12.945 5.758 -0.101 1 90.88 90 LYS B C 1
ATOM 1917 O O . LYS B 1 90 ? 12.156 6.555 -0.607 1 90.88 90 LYS B O 1
ATOM 1922 N N . GLN B 1 91 ? 14.211 5.941 0.165 1 90.81 91 GLN B N 1
ATOM 1923 C CA . GLN B 1 91 ? 14.766 7.223 -0.262 1 90.81 91 GLN B CA 1
ATOM 1924 C C . GLN B 1 91 ? 15.234 7.164 -1.713 1 90.81 91 GLN B C 1
ATOM 1926 O O . GLN B 1 91 ? 15.898 6.211 -2.117 1 90.81 91 GLN B O 1
ATOM 1931 N N . ILE B 1 92 ? 14.82 8.125 -2.408 1 92.56 92 ILE B N 1
ATOM 1932 C CA . ILE B 1 92 ? 15.297 8.25 -3.781 1 92.56 92 ILE B CA 1
ATOM 1933 C C . ILE B 1 92 ? 15.898 9.641 -3.992 1 92.56 92 ILE B C 1
ATOM 1935 O O . ILE B 1 92 ? 15.594 10.57 -3.242 1 92.56 92 ILE B O 1
ATOM 1939 N N . GLU B 1 93 ? 16.828 9.688 -4.898 1 94.25 93 GLU B N 1
ATOM 1940 C CA . GLU B 1 93 ? 17.422 10.961 -5.289 1 94.25 93 GLU B CA 1
ATOM 1941 C C . GLU B 1 93 ? 17.078 11.305 -6.738 1 94.25 93 GLU B C 1
ATOM 1943 O O . GLU B 1 93 ? 17.281 10.484 -7.641 1 94.25 93 GLU B O 1
ATOM 1948 N N . GLU B 1 94 ? 16.531 12.445 -6.801 1 93.5 94 GLU B N 1
ATOM 1949 C CA . GLU B 1 94 ? 16.281 12.984 -8.133 1 93.5 94 GLU B CA 1
ATOM 1950 C C . GLU B 1 94 ? 17.359 14 -8.523 1 93.5 94 GLU B C 1
ATOM 1952 O O . GLU B 1 94 ? 17.625 14.945 -7.785 1 93.5 94 GLU B O 1
ATOM 1957 N N . ILE B 1 95 ? 17.875 13.727 -9.633 1 94.06 95 ILE B N 1
ATOM 1958 C CA . ILE B 1 95 ? 18.875 14.656 -10.156 1 94.06 95 ILE B CA 1
ATOM 1959 C C . ILE B 1 95 ? 18.234 15.57 -11.203 1 94.06 95 ILE B C 1
ATOM 1961 O O . ILE B 1 95 ? 17.609 15.086 -12.148 1 94.06 95 ILE B O 1
ATOM 1965 N N . TRP B 1 96 ? 18.391 16.906 -10.852 1 91.31 96 TRP B N 1
ATOM 1966 C CA . TRP B 1 96 ? 17.828 17.922 -11.742 1 91.31 96 TRP B CA 1
ATOM 1967 C C . TRP B 1 96 ? 18.922 18.781 -12.344 1 91.31 96 TRP B C 1
ATOM 1969 O O . TRP B 1 96 ? 19.844 19.219 -11.641 1 91.31 96 TRP B O 1
ATOM 1979 N N . GLU B 1 97 ? 18.812 19.047 -13.617 1 91.81 97 GLU B N 1
ATOM 1980 C CA . GLU B 1 97 ? 19.797 19.875 -14.32 1 91.81 97 GLU B CA 1
ATOM 1981 C C . GLU B 1 97 ? 19.172 21.156 -14.859 1 91.81 97 GLU B C 1
ATOM 1983 O O . GLU B 1 97 ? 18 21.156 -15.25 1 91.81 97 GLU B O 1
ATOM 1988 N N . PRO B 1 98 ? 19.984 22.172 -14.859 1 90.5 98 PRO B N 1
ATOM 1989 C CA . PRO B 1 98 ? 19.469 23.406 -15.445 1 90.5 98 PRO B CA 1
ATOM 1990 C C . PRO B 1 98 ? 19.109 23.25 -16.922 1 90.5 98 PRO B C 1
ATOM 1992 O O . PRO B 1 98 ? 19.797 22.562 -17.672 1 90.5 98 PRO B O 1
ATOM 1995 N N . ILE B 1 99 ? 17.969 23.828 -17.219 1 88.94 99 ILE B N 1
ATOM 1996 C CA . ILE B 1 99 ? 17.516 23.766 -18.594 1 88.94 99 ILE B CA 1
ATOM 1997 C C . ILE B 1 99 ? 18.5 24.516 -19.5 1 88.94 99 ILE B C 1
ATOM 1999 O O . ILE B 1 99 ? 18.797 24.062 -20.609 1 88.94 99 ILE B O 1
ATOM 2003 N N . VAL B 1 100 ? 18.906 25.656 -18.938 1 85.5 100 VAL B N 1
ATOM 2004 C CA . VAL B 1 100 ? 19.906 26.422 -19.672 1 85.5 100 VAL B CA 1
ATOM 2005 C C . VAL B 1 100 ? 21.281 26.172 -19.047 1 85.5 100 VAL B C 1
ATOM 2007 O O . VAL B 1 100 ? 21.656 26.828 -18.062 1 85.5 100 VAL B O 1
ATOM 2010 N N . PRO B 1 101 ? 22.062 25.375 -19.562 1 75.31 101 PRO B N 1
ATOM 2011 C CA . PRO B 1 101 ? 23.375 25.016 -19 1 75.31 101 PRO B CA 1
ATOM 2012 C C . PRO B 1 101 ? 24.312 26.203 -18.875 1 75.31 101 PRO B C 1
ATOM 2014 O O . PRO B 1 101 ? 25.109 26.266 -17.938 1 75.31 101 PRO B O 1
ATOM 2017 N N . GLU B 1 102 ? 24.125 27.109 -19.719 1 75.88 102 GLU B N 1
ATOM 2018 C CA . GLU B 1 102 ? 25.078 28.203 -19.766 1 75.88 102 GLU B CA 1
ATOM 2019 C C . GLU B 1 102 ? 24.844 29.188 -18.625 1 75.88 102 GLU B C 1
ATOM 2021 O O . GLU B 1 102 ? 25.688 30.047 -18.375 1 75.88 102 GLU B O 1
ATOM 2026 N N . ALA B 1 103 ? 23.891 28.906 -17.922 1 69.81 103 ALA B N 1
ATOM 2027 C CA . ALA B 1 103 ? 23.547 29.875 -16.891 1 69.81 103 ALA B CA 1
ATOM 2028 C C . ALA B 1 103 ? 24.438 29.719 -15.664 1 69.81 103 ALA B C 1
ATOM 2030 O O . ALA B 1 103 ? 24.469 30.578 -14.789 1 69.81 103 ALA B O 1
ATOM 2031 N N . GLY B 1 104 ? 25.297 28.719 -15.75 1 79.62 104 GLY B N 1
ATOM 2032 C CA . GLY B 1 104 ? 26.203 28.531 -14.633 1 79.62 104 GLY B CA 1
ATOM 2033 C C . GLY B 1 104 ? 25.547 27.906 -13.414 1 79.62 104 GLY B C 1
ATOM 2034 O O . GLY B 1 104 ? 26.047 28.016 -12.297 1 79.62 104 GLY B O 1
ATOM 2035 N N . LEU B 1 105 ? 24.359 27.484 -13.641 1 84.69 105 LEU B N 1
ATOM 2036 C CA . LEU B 1 105 ? 23.672 26.875 -12.508 1 84.69 105 LEU B CA 1
ATOM 2037 C C . LEU B 1 105 ? 24.078 25.406 -12.352 1 84.69 105 LEU B C 1
ATOM 2039 O O . LEU B 1 105 ? 24.344 24.719 -13.344 1 84.69 105 LEU B O 1
ATOM 2043 N N . ASP B 1 106 ? 24.328 24.953 -11.164 1 89.44 106 ASP B N 1
ATOM 2044 C CA . ASP B 1 106 ? 24.719 23.578 -10.852 1 89.44 106 ASP B CA 1
ATOM 2045 C C . ASP B 1 106 ? 23.5 22.656 -10.797 1 89.44 106 ASP B C 1
ATOM 2047 O O . ASP B 1 106 ? 22.375 23.109 -10.633 1 89.44 106 ASP B O 1
ATOM 2051 N N . ALA B 1 107 ? 23.859 21.359 -11.039 1 89.69 107 ALA B N 1
ATOM 2052 C CA . ALA B 1 107 ? 22.812 20.344 -10.891 1 89.69 107 ALA B CA 1
ATOM 2053 C C . ALA B 1 107 ? 22.281 20.297 -9.453 1 89.69 107 ALA B C 1
ATOM 2055 O O . ALA B 1 107 ? 23.031 20.578 -8.508 1 89.69 107 ALA B O 1
ATOM 2056 N N . LEU B 1 108 ? 21.031 20.125 -9.375 1 92.12 108 LEU B N 1
ATOM 2057 C CA . LEU B 1 108 ? 20.375 20.031 -8.07 1 92.12 108 LEU B CA 1
ATOM 2058 C C . LEU B 1 108 ? 19.984 18.578 -7.773 1 92.12 108 LEU B C 1
ATOM 2060 O O . LEU B 1 108 ? 19.531 17.859 -8.664 1 92.12 108 LEU B O 1
ATOM 2064 N N . THR B 1 109 ? 20.344 18.078 -6.531 1 92.69 109 THR B N 1
ATOM 2065 C CA . THR B 1 109 ? 19.906 16.766 -6.066 1 92.69 109 THR B CA 1
ATOM 2066 C C . THR B 1 109 ? 18.797 16.906 -5.027 1 92.69 109 THR B C 1
ATOM 2068 O O . THR B 1 109 ? 18.984 17.547 -3.994 1 92.69 109 THR B O 1
ATOM 2071 N N . VAL B 1 110 ? 17.625 16.391 -5.418 1 92.69 110 VAL B N 1
ATOM 2072 C CA . VAL B 1 110 ? 16.484 16.438 -4.496 1 92.69 110 VAL B CA 1
ATOM 2073 C C . VAL B 1 110 ? 16.25 15.055 -3.898 1 92.69 110 VAL B C 1
ATOM 2075 O O . VAL B 1 110 ? 16.078 14.078 -4.629 1 92.69 110 VAL B O 1
ATOM 2078 N N . LYS B 1 111 ? 16.312 15 -2.582 1 90.88 111 LYS B N 1
ATOM 2079 C CA . LYS B 1 111 ? 16.016 13.758 -1.87 1 90.88 111 LYS B CA 1
ATOM 2080 C C . LYS B 1 111 ? 14.531 13.648 -1.54 1 90.88 111 LYS B C 1
ATOM 2082 O O . LYS B 1 111 ? 13.914 14.625 -1.106 1 90.88 111 LYS B O 1
ATOM 2087 N N . ARG B 1 112 ? 14.055 12.445 -1.95 1 88.31 112 ARG B N 1
ATOM 2088 C CA . ARG B 1 112 ? 12.641 12.219 -1.676 1 88.31 112 ARG B CA 1
ATOM 2089 C C . ARG B 1 112 ? 12.422 10.844 -1.046 1 88.31 112 ARG B C 1
ATOM 2091 O O . ARG B 1 112 ? 13.164 9.898 -1.324 1 88.31 112 ARG B O 1
ATOM 2098 N N . ASN B 1 113 ? 11.469 10.82 -0.16 1 87.38 113 ASN B N 1
ATOM 2099 C CA . ASN B 1 113 ? 11.008 9.547 0.377 1 87.38 113 ASN B CA 1
ATOM 2100 C C . ASN B 1 113 ? 9.75 9.062 -0.335 1 87.38 113 ASN B C 1
ATOM 2102 O O . ASN B 1 113 ? 8.766 9.797 -0.431 1 87.38 113 ASN B O 1
ATOM 2106 N N . ILE B 1 114 ? 9.859 7.852 -0.832 1 91.31 114 ILE B N 1
ATOM 2107 C CA . ILE B 1 114 ? 8.68 7.301 -1.488 1 91.31 114 ILE B CA 1
ATOM 2108 C C . ILE B 1 114 ? 8.188 6.078 -0.719 1 91.31 114 ILE B C 1
ATOM 2110 O O . ILE B 1 114 ? 8.984 5.352 -0.119 1 91.31 114 ILE B O 1
ATOM 2114 N N . PRO B 1 115 ? 6.844 5.855 -0.746 1 93.25 115 PRO B N 1
ATOM 2115 C CA . PRO B 1 115 ? 6.312 4.672 -0.062 1 93.25 115 PRO B CA 1
ATOM 2116 C C . PRO B 1 115 ? 6.781 3.365 -0.693 1 93.25 115 PRO B C 1
ATOM 2118 O O . PRO B 1 115 ? 6.914 3.277 -1.917 1 93.25 115 PRO B O 1
ATOM 2121 N N . ALA B 1 116 ? 7.035 2.42 0.138 1 93.69 116 ALA B N 1
ATOM 2122 C CA . ALA B 1 116 ? 7.445 1.085 -0.292 1 93.69 116 ALA B CA 1
ATOM 2123 C C . ALA B 1 116 ? 6.777 0.007 0.557 1 93.69 116 ALA B C 1
ATOM 2125 O O . ALA B 1 116 ? 6.355 0.269 1.686 1 93.69 116 ALA B O 1
ATOM 2126 N N . ILE B 1 117 ? 6.641 -1.208 -0.078 1 93.44 117 ILE B N 1
ATOM 2127 C CA . ILE B 1 117 ? 6.016 -2.322 0.626 1 93.44 117 ILE B CA 1
ATOM 2128 C C . ILE B 1 117 ? 6.824 -3.596 0.399 1 93.44 117 ILE B C 1
ATOM 2130 O O . ILE B 1 117 ? 7.332 -3.828 -0.7 1 93.44 117 ILE B O 1
ATOM 2134 N N . CYS B 1 118 ? 7.027 -4.324 1.429 1 94.94 118 CYS B N 1
ATOM 2135 C CA . CYS B 1 118 ? 7.652 -5.641 1.394 1 94.94 118 CYS B CA 1
ATOM 2136 C C . CYS B 1 118 ? 6.742 -6.695 2.002 1 94.94 118 CYS B C 1
ATOM 2138 O O . CYS B 1 118 ? 6.277 -6.547 3.133 1 94.94 118 CYS B O 1
ATOM 2140 N N . ILE B 1 119 ? 6.516 -7.699 1.237 1 95.69 119 ILE B N 1
ATOM 2141 C CA . ILE B 1 119 ? 5.633 -8.75 1.733 1 95.69 119 ILE B CA 1
ATOM 2142 C C . ILE B 1 119 ? 6.34 -10.102 1.657 1 95.69 119 ILE B C 1
ATOM 2144 O O . ILE B 1 119 ? 6.699 -10.562 0.57 1 95.69 119 ILE B O 1
ATOM 2148 N N . LEU B 1 120 ? 6.523 -10.672 2.779 1 96.81 120 LEU B N 1
ATOM 2149 C CA . LEU B 1 120 ? 7.125 -12 2.879 1 96.81 120 LEU B CA 1
ATOM 2150 C C . LEU B 1 120 ? 6.047 -13.078 2.943 1 96.81 120 LEU B C 1
ATOM 2152 O O . LEU B 1 120 ? 5.152 -13.016 3.789 1 96.81 120 LEU B O 1
ATOM 2156 N N . LEU B 1 121 ? 6.125 -13.992 2.043 1 97.19 121 LEU B N 1
ATOM 2157 C CA . LEU B 1 121 ? 5.266 -15.172 2.088 1 97.19 121 LEU B CA 1
ATOM 2158 C C . LEU B 1 121 ? 6.074 -16.422 2.432 1 97.19 121 LEU B C 1
ATOM 2160 O O . LEU B 1 121 ? 7.195 -16.594 1.944 1 97.19 121 LEU B O 1
ATOM 2164 N N . SER B 1 122 ? 5.469 -17.219 3.26 1 97.69 122 SER B N 1
ATOM 2165 C CA . SER B 1 122 ? 6.207 -18.375 3.756 1 97.69 122 SER B CA 1
ATOM 2166 C C . SER B 1 122 ? 5.297 -19.594 3.906 1 97.69 122 SER B C 1
ATOM 2168 O O . SER B 1 122 ? 4.16 -19.469 4.375 1 97.69 122 SER B O 1
ATOM 2170 N N . LYS B 1 123 ? 5.781 -20.75 3.551 1 97.25 123 LYS B N 1
ATOM 2171 C CA . LYS B 1 123 ? 5.078 -22 3.793 1 97.25 123 LYS B CA 1
ATOM 2172 C C . LYS B 1 123 ? 5.172 -22.406 5.262 1 97.25 123 LYS B C 1
ATOM 2174 O O . LYS B 1 123 ? 4.289 -23.094 5.781 1 97.25 123 LYS B O 1
ATOM 2179 N N . ASP B 1 124 ? 6.266 -22.016 5.828 1 97.19 124 ASP B N 1
ATOM 2180 C CA . ASP B 1 124 ? 6.465 -22.281 7.25 1 97.19 124 ASP B CA 1
ATOM 2181 C C . ASP B 1 124 ? 5.891 -21.156 8.109 1 97.19 124 ASP B C 1
ATOM 2183 O O . ASP B 1 124 ? 5.852 -20 7.68 1 97.19 124 ASP B O 1
ATOM 2187 N N . ALA B 1 125 ? 5.57 -21.531 9.289 1 96.38 125 ALA B N 1
ATOM 2188 C CA . ALA B 1 125 ? 4.988 -20.562 10.211 1 96.38 125 ALA B CA 1
ATOM 2189 C C . ALA B 1 125 ? 5.961 -19.422 10.484 1 96.38 125 ALA B C 1
ATOM 2191 O O . ALA B 1 125 ? 7.16 -19.641 10.648 1 96.38 125 ALA B O 1
ATOM 2192 N N . LEU B 1 126 ? 5.422 -18.234 10.5 1 94.31 126 LEU B N 1
ATOM 2193 C CA . LEU B 1 126 ? 6.16 -17.031 10.883 1 94.31 126 LEU B CA 1
ATOM 2194 C C . LEU B 1 126 ? 5.754 -16.578 12.273 1 94.31 126 LEU B C 1
ATOM 2196 O O . LEU B 1 126 ? 4.816 -17.109 12.867 1 94.31 126 LEU B O 1
ATOM 2200 N N . ASP B 1 127 ? 6.535 -15.617 12.766 1 91.06 127 ASP B N 1
ATOM 2201 C CA . ASP B 1 127 ? 6.234 -15.094 14.086 1 91.06 127 ASP B CA 1
ATOM 2202 C C . ASP B 1 127 ? 4.914 -14.32 14.086 1 91.06 127 ASP B C 1
ATOM 2204 O O . ASP B 1 127 ? 4.812 -13.258 13.477 1 91.06 127 ASP B O 1
ATOM 2208 N N . PRO B 1 128 ? 3.961 -14.773 14.836 1 88.81 128 PRO B N 1
ATOM 2209 C CA . PRO B 1 128 ? 2.66 -14.102 14.828 1 88.81 128 PRO B CA 1
ATOM 2210 C C . PRO B 1 128 ? 2.693 -12.75 15.539 1 88.81 128 PRO B C 1
ATOM 2212 O O . PRO B 1 128 ? 1.755 -11.961 15.414 1 88.81 128 PRO B O 1
ATOM 2215 N N . GLN B 1 129 ? 3.707 -12.484 16.234 1 84.44 129 GLN B N 1
ATOM 2216 C CA . GLN B 1 129 ? 3.809 -11.219 16.953 1 84.44 129 GLN B CA 1
ATOM 2217 C C . GLN B 1 129 ? 4.477 -10.156 16.094 1 84.44 129 GLN B C 1
ATOM 2219 O O . GLN B 1 129 ? 4.516 -8.984 16.484 1 84.44 129 GLN B O 1
ATOM 2224 N N . GLU B 1 130 ? 4.969 -10.641 15.039 1 84.62 130 GLU B N 1
ATOM 2225 C CA . GLU B 1 130 ? 5.574 -9.688 14.117 1 84.62 130 GLU B CA 1
ATOM 2226 C C . GLU B 1 130 ? 4.52 -8.773 13.5 1 84.62 130 GLU B C 1
ATOM 2228 O O . GLU B 1 130 ? 3.514 -9.242 12.969 1 84.62 130 GLU B O 1
ATOM 2233 N N . PRO B 1 131 ? 4.746 -7.434 13.719 1 82.31 131 PRO B N 1
ATOM 2234 C CA . PRO B 1 131 ? 3.791 -6.531 13.07 1 82.31 131 PRO B CA 1
ATOM 2235 C C . PRO B 1 131 ? 3.617 -6.832 11.586 1 82.31 131 PRO B C 1
ATOM 2237 O O . PRO B 1 131 ? 4.605 -7.027 10.867 1 82.31 131 PRO B O 1
ATOM 2240 N N . GLY B 1 132 ? 2.363 -6.883 11.203 1 85.56 132 GLY B N 1
ATOM 2241 C CA . GLY B 1 132 ? 2.066 -7.141 9.805 1 85.56 132 GLY B CA 1
ATOM 2242 C C . GLY B 1 132 ? 1.795 -8.609 9.516 1 85.56 132 GLY B C 1
ATOM 2243 O O . GLY B 1 132 ? 1.514 -8.977 8.375 1 85.56 132 GLY B O 1
ATOM 2244 N N . TYR B 1 133 ? 1.872 -9.438 10.477 1 89.25 133 TYR B N 1
ATOM 2245 C CA . TYR B 1 133 ? 1.661 -10.867 10.289 1 89.25 133 TYR B CA 1
ATOM 2246 C C . TYR B 1 133 ? 0.218 -11.156 9.891 1 89.25 133 TYR B C 1
ATOM 2248 O O . TYR B 1 133 ? -0.709 -10.508 10.383 1 89.25 133 TYR B O 1
ATOM 2256 N N . GLN B 1 134 ? 0.141 -12.102 9.031 1 88.56 134 GLN B N 1
ATOM 2257 C CA . GLN B 1 134 ? -1.153 -12.672 8.672 1 88.56 134 GLN B CA 1
ATOM 2258 C C . GLN B 1 134 ? -1.058 -14.188 8.508 1 88.56 134 GLN B C 1
ATOM 2260 O O . GLN B 1 134 ? -0.19 -14.688 7.789 1 88.56 134 GLN B O 1
ATOM 2265 N N . ALA B 1 135 ? -2.039 -14.82 9.18 1 90.75 135 ALA B N 1
ATOM 2266 C CA . ALA B 1 135 ? -2.092 -16.281 9.109 1 90.75 135 ALA B CA 1
ATOM 2267 C C . ALA B 1 135 ? -2.637 -16.734 7.758 1 90.75 135 ALA B C 1
ATOM 2269 O O . ALA B 1 135 ? -3.279 -15.969 7.047 1 90.75 135 ALA B O 1
ATOM 2270 N N . PRO B 1 136 ? -2.414 -18.031 7.438 1 90.81 136 PRO B N 1
ATOM 2271 C CA . PRO B 1 136 ? -2.965 -18.578 6.191 1 90.81 136 PRO B CA 1
ATOM 2272 C C . PRO B 1 136 ? -4.484 -18.438 6.113 1 90.81 136 PRO B C 1
ATOM 2274 O O . PRO B 1 136 ? -5.168 -18.516 7.137 1 90.81 136 PRO B O 1
ATOM 2277 N N . GLY B 1 137 ? -5.023 -18.219 4.953 1 79.25 137 GLY B N 1
ATOM 2278 C CA . GLY B 1 137 ? -6.461 -18.203 4.742 1 79.25 137 GLY B CA 1
ATOM 2279 C C . GLY B 1 137 ? -7.062 -16.812 4.922 1 79.25 137 GLY B C 1
ATOM 2280 O O . GLY B 1 137 ? -8.258 -16.625 4.691 1 79.25 137 GLY B O 1
ATOM 2281 N N . SER B 1 138 ? -6.32 -15.867 5.406 1 72.75 138 SER B N 1
ATOM 2282 C CA . SER B 1 138 ? -6.805 -14.492 5.512 1 72.75 138 SER B CA 1
ATOM 2283 C C . SER B 1 138 ? -6.426 -13.68 4.281 1 72.75 138 SER B C 1
ATOM 2285 O O . SER B 1 138 ? -5.258 -13.633 3.895 1 72.75 138 SER B O 1
ATOM 2287 N N . PHE B 1 139 ? -7.305 -13.289 3.609 1 61.72 139 PHE B N 1
ATOM 2288 C CA . PHE B 1 139 ? -6.98 -12.594 2.365 1 61.72 139 PHE B CA 1
ATOM 2289 C C . PHE B 1 139 ? -6.996 -11.086 2.564 1 61.72 139 PHE B C 1
ATOM 2291 O O . PHE B 1 139 ? -6.613 -10.336 1.669 1 61.72 139 PHE B O 1
ATOM 2298 N N . ASP B 1 140 ? -7.414 -10.664 3.814 1 61.41 140 ASP B N 1
ATOM 2299 C CA . ASP B 1 140 ? -7.164 -9.258 4.094 1 61.41 140 ASP B CA 1
ATOM 2300 C C . ASP B 1 140 ? -5.699 -9.016 4.445 1 61.41 140 ASP B C 1
ATOM 2302 O O . ASP B 1 140 ? -5.023 -9.906 4.953 1 61.41 140 ASP B O 1
ATOM 2306 N N . LEU B 1 141 ? -5 -8.422 3.584 1 55.47 141 LEU B N 1
ATOM 2307 C CA . LEU B 1 141 ? -3.555 -8.312 3.74 1 55.47 141 LEU B CA 1
ATOM 2308 C C . LEU B 1 141 ? -3.188 -7.977 5.18 1 55.47 141 LEU B C 1
ATOM 2310 O O . LEU B 1 141 ? -2.127 -8.375 5.668 1 55.47 141 LEU B O 1
ATOM 2314 N N . LEU B 1 142 ? -3.82 -7.016 5.891 1 52.41 142 LEU B N 1
ATOM 2315 C CA . LEU B 1 142 ? -3.537 -6.73 7.289 1 52.41 142 LEU B CA 1
ATOM 2316 C C . LEU B 1 142 ? -4.703 -7.152 8.18 1 52.41 142 LEU B C 1
ATOM 2318 O O . LEU B 1 142 ? -5.852 -6.785 7.914 1 52.41 142 LEU B O 1
ATOM 2322 N N . GLY B 1 143 ? -4.695 -8.227 9.109 1 46.62 143 GLY B N 1
ATOM 2323 C CA . GLY B 1 143 ? -5.273 -9.117 10.094 1 46.62 143 GLY B CA 1
ATOM 2324 C C . GLY B 1 143 ? -6.75 -8.867 10.336 1 46.62 143 GLY B C 1
ATOM 2325 O O . GLY B 1 143 ? -7.117 -8.016 11.148 1 46.62 143 GLY B O 1
ATOM 2326 N N . GLU B 1 144 ? -7.562 -8.562 9.398 1 43.12 144 GLU B N 1
ATOM 232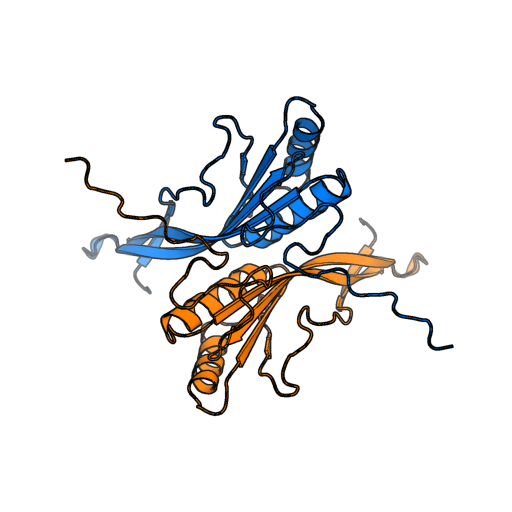7 C CA . GLU B 1 144 ? -8.898 -8.625 9.984 1 43.12 144 GLU B CA 1
ATOM 2328 C C . GLU B 1 144 ? -9.109 -9.93 10.742 1 43.12 144 GLU B C 1
ATOM 2330 O O . GLU B 1 144 ? -8.711 -11 10.273 1 43.12 144 GLU B O 1
ATOM 2335 N N . GLY B 1 145 ? -8.883 -9.914 12 1 37.38 145 GLY B N 1
ATOM 2336 C CA . GLY B 1 145 ? -9.445 -11.062 12.695 1 37.38 145 GLY B CA 1
ATOM 2337 C C . GLY B 1 145 ? -10.734 -11.57 12.086 1 37.38 145 GLY B C 1
ATOM 2338 O O . GLY B 1 145 ? -11.336 -10.891 11.25 1 37.38 145 GLY B O 1
ATOM 2339 N N . ARG B 1 146 ? -11.203 -12.773 12.586 1 32.97 146 ARG B N 1
ATOM 2340 C CA . ARG B 1 146 ? -12.367 -13.609 12.312 1 32.97 146 ARG B CA 1
ATOM 2341 C C . ARG B 1 146 ? -13.648 -12.781 12.328 1 32.97 146 ARG B C 1
ATOM 2343 O O . ARG B 1 146 ? -14.695 -13.266 12.766 1 32.97 146 ARG B O 1
ATOM 2350 N N . SER B 1 147 ? -13.867 -11.539 12.18 1 30.69 147 SER B N 1
ATOM 2351 C CA . SER B 1 147 ? -15.289 -11.273 12.375 1 30.69 147 SER B CA 1
ATOM 2352 C C . SER B 1 147 ? -16.156 -12.195 11.523 1 30.69 147 SER B C 1
ATOM 2354 O O . SER B 1 147 ? -15.836 -12.445 10.359 1 30.69 147 SER B O 1
ATOM 2356 N N . SER B 1 148 ? -17.328 -12.867 12.211 1 28.92 148 SER B N 1
ATOM 2357 C CA . SER B 1 148 ? -18.516 -13.688 12.008 1 28.92 148 SER B CA 1
ATOM 2358 C C . SER B 1 148 ? -19.297 -13.234 10.789 1 28.92 148 SER B C 1
ATOM 2360 O O . SER B 1 148 ? -19.125 -12.109 10.312 1 28.92 148 SER B O 1
ATOM 2362 N N . SER B 1 149 ? -20.656 -13.914 10.695 1 27.8 149 SER B N 1
ATOM 2363 C CA . SER B 1 149 ? -21.875 -14.234 9.961 1 27.8 149 SER B CA 1
ATOM 2364 C C . SER B 1 149 ? -22.719 -12.984 9.727 1 27.8 149 SER B C 1
ATOM 2366 O O . SER B 1 149 ? -23.125 -12.312 10.672 1 27.8 149 SER B O 1
ATOM 2368 N N . CYS B 1 150 ? -22.562 -12.188 8.891 1 31 150 CYS B N 1
ATOM 2369 C CA . CYS B 1 150 ? -23.672 -11.352 8.43 1 31 150 CYS B CA 1
ATOM 2370 C C . CYS B 1 150 ? -24.938 -12.18 8.258 1 31 150 CYS B C 1
ATOM 2372 O O . CYS B 1 150 ? -25.031 -13.008 7.352 1 31 150 CYS B O 1
ATOM 2374 N N . SER B 1 151 ? -25.594 -12.539 9.43 1 25.78 151 SER B N 1
ATOM 2375 C CA . SER B 1 151 ? -26.953 -13.062 9.484 1 25.78 151 SER B CA 1
ATOM 2376 C C . SER B 1 151 ? -27.906 -12.211 8.664 1 25.78 151 SER B C 1
ATOM 2378 O O . SER B 1 151 ? -27.828 -10.984 8.68 1 25.78 151 SER B O 1
ATOM 2380 N N . LYS B 1 152 ? -28.719 -12.812 7.809 1 24.72 152 LYS B N 1
ATOM 2381 C CA . LYS B 1 152 ? -29.938 -12.555 7.051 1 24.72 152 LYS B CA 1
ATOM 2382 C C . LYS B 1 152 ? -30.969 -11.844 7.91 1 24.72 152 LYS B C 1
ATOM 2384 O O . LYS B 1 152 ? -31.406 -12.367 8.938 1 24.72 152 LYS B O 1
ATOM 2389 N N . ARG B 1 153 ? -31.031 -10.578 8.141 1 19.36 153 ARG B N 1
ATOM 2390 C CA . ARG B 1 153 ? -32.312 -10.094 8.641 1 19.36 153 ARG B CA 1
ATOM 2391 C C . ARG B 1 153 ? -33.438 -10.438 7.68 1 19.36 153 ARG B C 1
ATOM 2393 O O . ARG B 1 153 ? -33.5 -9.906 6.566 1 19.36 153 ARG B O 1
ATOM 2400 N N . THR B 1 154 ? -33.781 -11.719 7.77 1 20.09 154 THR B N 1
ATOM 2401 C CA . THR B 1 154 ? -35.219 -11.914 7.531 1 20.09 154 THR B CA 1
ATOM 2402 C C . THR B 1 154 ? -36.031 -11.234 8.617 1 20.09 154 THR B C 1
ATOM 2404 O O . THR B 1 154 ? -35.75 -11.383 9.805 1 20.09 154 THR B O 1
#